Protein AF-A0A2N6AAK3-F1 (afdb_monomer_lite)

Radius of gyration: 64.7 Å; chains: 1; bounding box: 127×32×200 Å

Sequence (215 aa):
MKLIPKISTIIILCLSLVFVNLGEFAYSQTSNQLNSEVKILNDDISSKKQEMKRLEERQEEYSEAIEQAQKEKASLNNQLAILDNRVAKSELDIELTETEIERIELEIQKTDKEIDDSNNEIEIEKTKISNILKILNKQDNVSYLEIILLNDSLSEFMSQSKYLEDINASIKSSLDNLYDLKEKLDKNKTELNKKNQALLSLKEELEQNLDKLEA

Secondary structure (DSSP, 8-state):
--------SSSHHHHSSSSSSSSSSSSHHHHHHHHHHHHHHHHHHHHHHHHHHHHHHHHHHHHHHHHHHHHHHHHHHHHHHHHHHHHHHHHHHHHHHHHHHHHHHHHHHHHHHHHHHHHHHHHHHHHHHHHHHHHHHHHTTS-HHHHHHH-SSHHHHHHHHHHHHHHHHHHHHHHHHHHHHHHHHHHHHHHHHHHHHHHHHHHHHHHHHHHHHH-

Foldseek 3Di:
DDDDDDPPPDVVVVVVVVPPPPPPPPPPVVVVVVVVVVVVVVVVVVVVVVVVVVVVVVVVVVVVVVVVVVVVVVVVVVVVVVVVVVLVVLVVVLVVLVVVLVVLVVVLVVLVVLLVVLVVLLVVLVVVLVVLVVVVVVVVVADPVNVVVVDPDPVSVVVVVVVVVVSVVSNVVSVVVSVVSVVSNVVSVVVSVVSVVVSVVSVVVSVVSVVVSVD

Structure (mmCIF, N/CA/C/O backbone):
data_AF-A0A2N6AAK3-F1
#
_entry.id   AF-A0A2N6AAK3-F1
#
loop_
_atom_site.group_PDB
_atom_site.id
_atom_site.type_symbol
_atom_site.label_atom_id
_atom_site.label_alt_id
_atom_site.label_comp_id
_atom_site.label_asym_id
_atom_site.label_entity_id
_atom_site.label_seq_id
_atom_site.pdbx_PDB_ins_code
_atom_site.Cartn_x
_atom_site.Cartn_y
_atom_site.Cartn_z
_atom_site.occupancy
_atom_site.B_iso_or_equiv
_atom_site.auth_seq_id
_atom_site.auth_comp_id
_atom_site.auth_asym_id
_atom_site.auth_atom_id
_atom_site.pdbx_PDB_model_num
ATOM 1 N N . MET A 1 1 ? 81.278 1.642 -137.498 1.00 36.88 1 MET A N 1
ATOM 2 C CA . MET A 1 1 ? 82.621 2.195 -137.778 1.00 36.88 1 MET A CA 1
ATOM 3 C C . MET A 1 1 ? 83.227 2.662 -136.461 1.00 36.88 1 MET A C 1
ATOM 5 O O . MET A 1 1 ? 82.597 3.453 -135.787 1.00 36.88 1 MET A O 1
ATOM 9 N N . LYS A 1 2 ? 84.364 2.049 -136.101 1.00 40.91 2 LYS A N 1
ATOM 10 C CA . LYS A 1 2 ? 85.431 2.401 -135.140 1.00 40.91 2 LYS A CA 1
ATOM 11 C C . LYS A 1 2 ? 85.205 3.400 -133.965 1.00 40.91 2 LYS A C 1
ATOM 13 O O . LYS A 1 2 ? 84.788 4.525 -134.188 1.00 40.91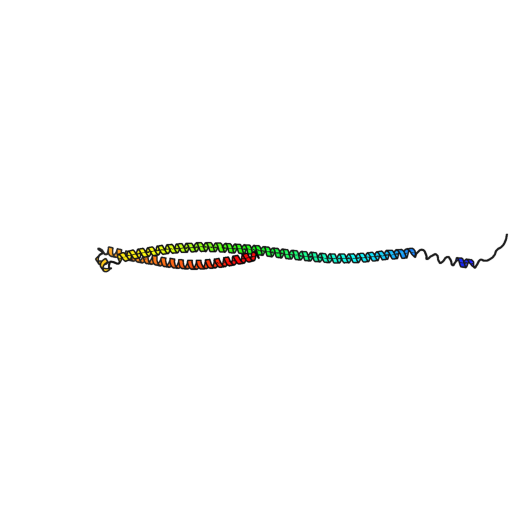 2 LYS A O 1
ATOM 18 N N . LEU A 1 3 ? 85.777 2.996 -132.811 1.00 34.84 3 LEU A N 1
ATOM 19 C CA . LEU A 1 3 ? 86.660 3.729 -131.858 1.00 34.84 3 LEU A CA 1
ATOM 20 C C . LEU A 1 3 ? 86.180 3.904 -130.390 1.00 34.84 3 LEU A C 1
ATOM 22 O O . LEU A 1 3 ? 85.326 4.715 -130.069 1.00 34.84 3 LEU A O 1
ATOM 26 N N . ILE A 1 4 ? 86.850 3.146 -129.511 1.00 46.19 4 ILE A N 1
ATOM 27 C CA . ILE A 1 4 ? 87.171 3.342 -128.067 1.00 46.19 4 ILE A CA 1
ATOM 28 C C . ILE A 1 4 ? 88.248 4.479 -127.952 1.00 46.19 4 ILE A C 1
ATOM 30 O O . ILE A 1 4 ? 88.868 4.687 -129.002 1.00 46.19 4 ILE A O 1
ATOM 34 N N . PRO A 1 5 ? 88.609 5.161 -126.807 1.00 59.97 5 PRO A N 1
ATOM 35 C CA . PRO A 1 5 ? 88.440 4.833 -125.361 1.00 59.97 5 PRO A CA 1
ATOM 36 C C . PRO A 1 5 ? 88.173 5.964 -124.309 1.00 59.97 5 PRO A C 1
ATOM 38 O O . PRO A 1 5 ? 88.428 7.140 -124.525 1.00 59.97 5 PRO A O 1
ATOM 41 N N . LYS A 1 6 ? 87.893 5.499 -123.071 1.00 47.84 6 LYS A N 1
ATOM 42 C CA . LYS A 1 6 ? 88.356 5.998 -121.743 1.00 47.84 6 LYS A CA 1
ATOM 43 C C . LYS A 1 6 ? 87.888 7.378 -121.234 1.00 47.84 6 LYS A C 1
ATOM 45 O O . LYS A 1 6 ? 88.680 8.299 -121.088 1.00 47.84 6 LYS A O 1
ATOM 50 N N . ILE A 1 7 ? 86.664 7.411 -120.704 1.00 47.44 7 ILE A N 1
ATOM 51 C CA . ILE A 1 7 ? 86.308 8.204 -119.503 1.00 47.44 7 ILE A CA 1
ATOM 52 C C . ILE A 1 7 ? 85.701 7.221 -118.483 1.00 47.44 7 ILE A C 1
ATOM 54 O O . ILE A 1 7 ? 84.546 7.289 -118.083 1.00 47.44 7 ILE A O 1
ATOM 58 N N . SER A 1 8 ? 86.498 6.196 -118.162 1.00 48.91 8 SER A N 1
ATOM 59 C CA . SER A 1 8 ? 86.089 4.952 -117.491 1.00 48.91 8 SER A CA 1
ATOM 60 C C . SER A 1 8 ? 86.353 4.941 -115.978 1.00 48.91 8 SER A C 1
ATOM 62 O O . SER A 1 8 ? 86.200 3.895 -115.358 1.00 48.91 8 SER A O 1
ATOM 64 N N . THR A 1 9 ? 86.780 6.046 -115.363 1.00 51.78 9 THR A N 1
ATOM 65 C CA . THR A 1 9 ? 87.294 5.994 -113.977 1.00 51.78 9 THR A CA 1
ATOM 66 C C . THR A 1 9 ? 86.779 7.067 -113.021 1.00 51.78 9 THR A C 1
ATOM 68 O O . THR A 1 9 ? 86.972 6.908 -111.824 1.00 51.78 9 THR A O 1
ATOM 71 N N . ILE A 1 10 ? 86.076 8.111 -113.479 1.00 51.09 10 ILE A N 1
ATOM 72 C CA . ILE A 1 10 ? 85.644 9.214 -112.589 1.00 51.09 10 ILE A CA 1
ATOM 73 C C . ILE A 1 10 ? 84.139 9.196 -112.277 1.00 51.09 10 ILE A C 1
ATOM 75 O O . ILE A 1 10 ? 83.741 9.596 -111.190 1.00 51.09 10 ILE A O 1
ATOM 79 N N . ILE A 1 11 ? 83.285 8.640 -113.139 1.00 48.31 11 ILE A N 1
ATOM 80 C CA . ILE A 1 11 ? 81.828 8.618 -112.879 1.00 48.31 11 ILE A CA 1
ATOM 81 C C . ILE A 1 11 ? 81.406 7.405 -112.024 1.00 48.31 11 ILE A C 1
ATOM 83 O O . ILE A 1 11 ? 80.404 7.461 -111.315 1.00 48.31 11 ILE A O 1
ATOM 87 N N . ILE A 1 12 ? 82.227 6.350 -111.982 1.00 51.28 12 ILE A N 1
ATOM 88 C CA . ILE A 1 12 ? 82.040 5.201 -111.075 1.00 51.28 12 ILE A CA 1
ATOM 89 C C . ILE A 1 12 ? 82.234 5.609 -109.598 1.00 51.28 12 ILE A C 1
ATOM 91 O O . ILE A 1 12 ? 81.646 4.989 -108.718 1.00 51.28 12 ILE A O 1
ATOM 95 N N . LEU A 1 13 ? 82.957 6.704 -109.323 1.00 45.47 13 LEU A N 1
ATOM 96 C CA . LEU A 1 13 ? 83.104 7.275 -107.977 1.00 45.47 13 LEU A CA 1
ATOM 97 C C . LEU A 1 13 ? 81.867 8.085 -107.532 1.00 45.47 13 LEU A C 1
ATOM 99 O O . LEU A 1 13 ? 81.605 8.212 -106.341 1.00 45.47 13 LEU A O 1
ATOM 103 N N . CYS A 1 14 ? 81.067 8.598 -108.474 1.00 46.31 14 CYS A N 1
ATOM 104 C CA . CYS A 1 14 ? 79.807 9.283 -108.162 1.00 46.31 14 CYS A CA 1
ATOM 105 C C . CYS A 1 14 ? 78.623 8.317 -108.004 1.00 46.31 14 CYS A C 1
ATOM 107 O O . CYS A 1 14 ? 77.652 8.664 -107.337 1.00 46.31 14 CYS A O 1
ATOM 109 N N . LEU A 1 15 ? 78.700 7.099 -108.554 1.00 46.28 15 LEU A N 1
ATOM 110 C CA . LEU A 1 15 ? 77.659 6.082 -108.365 1.00 46.28 15 LEU A CA 1
ATOM 111 C C . LEU A 1 15 ? 77.772 5.339 -107.021 1.00 46.28 15 LEU A C 1
ATOM 113 O O . LEU A 1 15 ? 76.774 4.807 -106.541 1.00 46.28 15 LEU A O 1
ATOM 117 N N . SER A 1 16 ? 78.950 5.330 -106.383 1.00 45.00 16 SER A N 1
ATOM 118 C CA . SER A 1 16 ? 79.145 4.723 -105.057 1.00 45.00 16 SER A CA 1
ATOM 119 C C . SER A 1 16 ? 78.763 5.639 -103.889 1.00 45.00 16 SER A C 1
ATOM 121 O O . SER A 1 16 ? 78.589 5.146 -102.777 1.00 45.00 16 SER A O 1
ATOM 123 N N . LEU A 1 17 ? 78.564 6.945 -104.118 1.00 44.62 17 LEU A N 1
ATOM 124 C CA . LEU A 1 17 ? 78.074 7.870 -103.085 1.00 44.62 17 LEU A CA 1
ATOM 125 C C . LEU A 1 17 ? 76.541 7.885 -102.940 1.00 44.62 17 LEU A C 1
ATOM 127 O O . LEU A 1 17 ? 76.027 8.419 -101.962 1.00 44.62 17 LEU A O 1
ATOM 131 N N . VAL A 1 18 ? 75.804 7.285 -103.881 1.00 51.06 18 VAL A N 1
ATOM 132 C CA . VAL A 1 18 ? 74.327 7.282 -103.882 1.00 51.06 18 VAL A CA 1
ATOM 133 C C . VAL A 1 18 ? 73.741 6.011 -103.241 1.00 51.06 18 VAL A C 1
ATOM 135 O O . VAL A 1 18 ? 72.570 5.993 -102.878 1.00 51.06 18 VAL A O 1
ATOM 138 N N . PHE A 1 19 ? 74.544 4.966 -103.006 1.00 47.56 19 PHE A N 1
ATOM 139 C CA . PHE A 1 19 ? 74.043 3.667 -102.524 1.00 47.56 19 PHE A CA 1
ATOM 140 C C . PHE A 1 19 ? 74.174 3.411 -101.010 1.00 47.56 19 PHE A C 1
ATOM 142 O O . PHE A 1 19 ? 73.725 2.374 -100.536 1.00 47.56 19 PHE A O 1
ATOM 149 N N . VAL A 1 20 ? 74.741 4.342 -100.231 1.00 50.44 20 VAL A N 1
ATOM 150 C CA . VAL A 1 20 ? 74.895 4.188 -98.763 1.00 50.44 20 VAL A CA 1
ATOM 151 C C . VAL A 1 20 ? 73.876 5.024 -97.965 1.00 50.44 20 VAL A C 1
ATOM 153 O O . VAL A 1 20 ? 73.770 4.875 -96.757 1.00 50.44 20 VAL A O 1
ATOM 156 N N . ASN A 1 21 ? 73.044 5.841 -98.622 1.00 49.28 21 ASN A N 1
ATOM 157 C CA . ASN A 1 21 ? 72.063 6.718 -97.955 1.00 49.28 21 ASN A CA 1
ATOM 158 C C . ASN A 1 21 ? 70.585 6.346 -98.204 1.00 49.28 21 ASN A C 1
ATOM 160 O O . ASN A 1 21 ? 69.701 7.179 -98.035 1.00 49.28 21 ASN A O 1
ATOM 164 N N . LEU A 1 22 ? 70.286 5.099 -98.593 1.00 50.34 22 LEU A N 1
ATOM 165 C CA . LEU A 1 22 ? 68.902 4.605 -98.732 1.00 50.34 22 LEU A CA 1
ATOM 166 C C . LEU A 1 22 ? 68.559 3.426 -97.798 1.00 50.34 22 LEU A C 1
ATOM 168 O O . LEU A 1 22 ? 67.559 2.745 -98.003 1.00 50.34 22 LEU A O 1
ATOM 172 N N . GLY A 1 23 ? 69.363 3.195 -96.754 1.00 49.94 23 GLY A N 1
ATOM 173 C CA . GLY A 1 23 ? 69.100 2.174 -95.730 1.00 49.94 23 GLY A CA 1
ATOM 174 C C . GLY A 1 23 ? 68.418 2.682 -94.452 1.00 49.94 23 GLY A C 1
ATOM 175 O O . GLY A 1 23 ? 67.931 1.870 -93.674 1.00 49.94 23 GLY A O 1
ATOM 176 N N . GLU A 1 24 ? 68.353 3.999 -94.222 1.00 48.59 24 GLU A N 1
ATOM 177 C CA . GLU A 1 24 ? 67.978 4.552 -92.903 1.00 48.59 24 GLU A CA 1
ATOM 178 C C . GLU A 1 24 ? 66.635 5.303 -92.857 1.00 48.59 24 GLU A C 1
ATOM 180 O O . GLU A 1 24 ? 66.200 5.720 -91.787 1.00 48.59 24 GLU A O 1
ATOM 185 N N . PHE A 1 25 ? 65.909 5.427 -93.973 1.00 46.31 25 PHE A N 1
ATOM 186 C CA . PHE A 1 25 ? 64.678 6.238 -94.030 1.00 46.31 25 PHE A CA 1
ATOM 187 C C . PHE A 1 25 ? 63.353 5.454 -94.039 1.00 46.31 25 PHE A C 1
ATOM 189 O O . PHE A 1 25 ? 62.301 6.036 -94.288 1.00 46.31 25 PHE A O 1
ATOM 196 N N . ALA A 1 26 ? 63.375 4.154 -93.725 1.00 45.12 26 ALA A N 1
ATOM 197 C CA . ALA A 1 26 ? 62.166 3.319 -93.648 1.00 45.12 26 ALA A CA 1
ATOM 198 C C . ALA A 1 26 ? 61.787 2.860 -92.222 1.00 45.12 26 ALA A C 1
ATOM 200 O O . ALA A 1 26 ? 60.750 2.226 -92.054 1.00 45.12 26 ALA A O 1
ATOM 201 N N . TYR A 1 27 ? 62.573 3.202 -91.188 1.00 47.78 27 TYR A N 1
ATOM 202 C CA . TYR A 1 27 ? 62.340 2.751 -89.800 1.00 47.78 27 TYR A CA 1
ATOM 203 C C . TYR A 1 27 ? 62.051 3.868 -88.773 1.00 47.78 27 TYR A C 1
ATOM 205 O O . TYR A 1 27 ? 61.757 3.554 -87.620 1.00 47.78 27 TYR A O 1
ATOM 213 N N . SER A 1 28 ? 62.075 5.160 -89.141 1.00 47.81 28 SER A N 1
ATOM 214 C CA . SER A 1 28 ? 61.853 6.257 -88.169 1.00 47.81 28 SER A CA 1
ATOM 215 C C . SER A 1 28 ? 60.416 6.800 -88.097 1.00 47.81 28 SER A C 1
ATOM 217 O O . SER A 1 28 ? 60.059 7.441 -87.108 1.00 47.81 28 SER A O 1
ATOM 219 N N . GLN A 1 29 ? 59.554 6.521 -89.086 1.00 45.94 29 GLN A N 1
ATOM 220 C CA . GLN A 1 29 ? 58.138 6.922 -89.024 1.00 45.94 29 GLN A CA 1
ATOM 221 C C . GLN A 1 29 ? 57.286 5.981 -88.155 1.00 45.94 29 GLN A C 1
ATOM 223 O O . GLN A 1 29 ? 56.352 6.436 -87.503 1.00 45.94 29 GLN A O 1
ATOM 228 N N . THR A 1 30 ? 57.642 4.697 -88.055 1.00 46.22 30 THR A N 1
ATOM 229 C CA . THR A 1 30 ? 56.922 3.727 -87.209 1.00 46.22 30 THR A CA 1
ATOM 230 C C . THR A 1 30 ? 57.278 3.861 -85.722 1.00 46.22 30 THR A C 1
ATOM 232 O O . THR A 1 30 ? 56.420 3.656 -84.869 1.00 46.22 30 THR A O 1
ATOM 235 N N . SER A 1 31 ? 58.507 4.261 -85.377 1.00 51.28 31 SER A N 1
ATOM 236 C CA . SER A 1 31 ? 58.962 4.356 -83.979 1.00 51.28 31 SER A CA 1
ATOM 237 C C . SER A 1 31 ? 58.432 5.587 -83.230 1.00 51.28 31 SER A C 1
ATOM 239 O O . SER A 1 31 ? 58.135 5.489 -82.042 1.00 51.28 31 SER A O 1
ATOM 241 N N . ASN A 1 32 ? 58.244 6.733 -83.895 1.00 53.34 32 ASN A N 1
ATOM 242 C CA . ASN A 1 32 ? 57.695 7.941 -83.259 1.00 53.34 32 ASN A CA 1
ATOM 243 C C . ASN A 1 32 ? 56.181 7.853 -82.988 1.00 53.34 32 ASN A C 1
ATOM 245 O O . ASN A 1 32 ? 55.715 8.349 -81.963 1.00 53.34 32 ASN A O 1
ATOM 249 N N . GLN A 1 33 ? 55.417 7.186 -83.859 1.00 54.81 33 GLN A N 1
ATOM 250 C CA . GLN A 1 33 ? 53.976 6.981 -83.672 1.00 54.81 33 GLN A CA 1
ATOM 251 C C . GLN A 1 33 ? 53.689 5.932 -82.581 1.00 54.81 33 GLN A C 1
ATOM 253 O O . GLN A 1 33 ? 52.857 6.177 -81.708 1.00 54.81 33 GLN A O 1
ATOM 258 N N . LEU A 1 34 ? 54.463 4.837 -82.548 1.00 55.62 34 LEU A N 1
ATOM 259 C CA . LEU A 1 34 ? 54.387 3.813 -81.498 1.00 55.62 34 LEU A CA 1
ATOM 260 C C . LEU A 1 34 ? 54.758 4.378 -80.110 1.00 55.62 34 LEU A C 1
ATOM 262 O O . LEU A 1 34 ? 54.099 4.076 -79.120 1.00 55.62 34 LEU A O 1
ATOM 266 N N . ASN A 1 35 ? 55.769 5.254 -80.028 1.00 64.94 35 ASN A N 1
ATOM 267 C CA . ASN A 1 35 ? 56.157 5.913 -78.773 1.00 64.94 35 ASN A CA 1
ATOM 268 C C . ASN A 1 35 ? 55.096 6.900 -78.250 1.00 64.94 35 ASN A C 1
ATOM 270 O O . ASN A 1 35 ? 54.939 7.042 -77.038 1.00 64.94 35 ASN A O 1
ATOM 274 N N . SER A 1 36 ? 54.353 7.573 -79.136 1.00 71.88 36 SER A N 1
ATOM 275 C CA . SER A 1 36 ? 53.270 8.485 -78.737 1.00 71.88 36 SER A CA 1
ATOM 276 C C . SER A 1 36 ? 52.045 7.734 -78.206 1.00 71.88 36 SER A C 1
ATOM 278 O O . SER A 1 36 ? 51.448 8.163 -77.222 1.00 71.88 36 SER A O 1
ATOM 280 N N . GLU A 1 37 ? 51.680 6.612 -78.825 1.00 73.75 37 GLU A N 1
ATOM 281 C CA . GLU A 1 37 ? 50.540 5.782 -78.413 1.00 73.75 37 GLU A CA 1
ATOM 282 C C . GLU A 1 37 ? 50.810 5.064 -77.080 1.00 73.75 37 GLU A C 1
ATOM 284 O O . GLU A 1 37 ? 49.975 5.087 -76.176 1.00 73.75 37 GLU A O 1
ATOM 289 N N . VAL A 1 38 ? 52.027 4.537 -76.896 1.00 77.06 38 VAL A N 1
ATOM 290 C CA . VAL A 1 38 ? 52.476 3.956 -75.617 1.00 77.06 38 VAL A CA 1
ATOM 291 C C . VAL A 1 38 ? 52.490 4.999 -74.495 1.00 77.06 38 VAL A C 1
ATOM 293 O O . VAL A 1 38 ? 52.160 4.682 -73.353 1.00 77.06 38 VAL A O 1
ATOM 296 N N . LYS A 1 39 ? 52.846 6.254 -74.791 1.00 80.94 39 LYS A N 1
ATOM 297 C CA . LYS A 1 39 ? 52.812 7.339 -73.802 1.00 80.94 39 LYS A CA 1
ATOM 298 C C . LYS A 1 39 ? 51.381 7.658 -73.351 1.00 80.94 39 LYS A C 1
ATOM 300 O O . LYS A 1 39 ? 51.144 7.705 -72.150 1.00 80.94 39 LYS A O 1
ATOM 305 N N . ILE A 1 40 ? 50.441 7.805 -74.290 1.00 82.75 40 ILE A N 1
ATOM 306 C CA . ILE A 1 40 ? 49.020 8.059 -73.985 1.00 82.75 40 ILE A CA 1
ATOM 307 C C . ILE A 1 40 ? 48.440 6.921 -73.137 1.00 82.75 40 ILE A C 1
ATOM 309 O O . ILE A 1 40 ? 47.815 7.174 -72.112 1.00 82.75 40 ILE A O 1
ATOM 313 N N . LEU A 1 41 ? 48.724 5.667 -73.501 1.00 82.06 41 LEU A N 1
ATOM 314 C CA . LEU A 1 41 ? 48.252 4.509 -72.745 1.00 82.06 41 LEU A CA 1
ATOM 315 C C . LEU A 1 41 ? 48.812 4.476 -71.312 1.00 82.06 41 LEU A C 1
ATOM 317 O O . LEU A 1 41 ? 48.099 4.119 -70.378 1.00 82.06 41 LEU A O 1
ATOM 321 N N . ASN A 1 42 ? 50.075 4.863 -71.113 1.00 83.25 42 ASN A N 1
ATOM 322 C CA . ASN A 1 42 ? 50.666 4.959 -69.776 1.00 83.25 42 ASN A CA 1
ATOM 323 C C . ASN A 1 42 ? 50.036 6.079 -68.933 1.00 83.25 42 ASN A C 1
ATOM 325 O O . ASN A 1 42 ? 49.821 5.883 -67.734 1.00 83.25 42 ASN A O 1
ATOM 329 N N . ASP A 1 43 ? 49.716 7.220 -69.547 1.00 86.88 43 ASP A N 1
ATOM 330 C CA . ASP A 1 43 ? 49.019 8.323 -68.882 1.00 86.88 43 ASP A CA 1
ATOM 331 C C . ASP A 1 43 ? 47.589 7.905 -68.480 1.00 86.88 43 ASP A C 1
ATOM 333 O O . ASP A 1 43 ? 47.181 8.131 -67.337 1.00 86.88 43 ASP A O 1
ATOM 337 N N . ASP A 1 44 ? 46.871 7.185 -69.350 1.00 87.50 44 ASP A N 1
ATOM 338 C CA . ASP A 1 44 ? 45.550 6.611 -69.057 1.00 87.50 44 ASP A CA 1
ATOM 339 C C . ASP A 1 44 ? 45.610 5.562 -67.939 1.00 87.50 44 ASP A C 1
ATOM 341 O O . ASP A 1 44 ? 44.802 5.592 -67.009 1.00 87.50 44 ASP A O 1
ATOM 345 N N . ILE A 1 45 ? 46.596 4.656 -67.969 1.00 88.75 45 ILE A N 1
ATOM 346 C CA . ILE A 1 45 ? 46.821 3.670 -66.899 1.00 88.75 45 ILE A CA 1
ATOM 347 C C . ILE A 1 45 ? 47.100 4.379 -65.571 1.00 88.75 45 ILE A C 1
ATOM 349 O O . ILE A 1 45 ? 46.587 3.967 -64.530 1.00 88.75 45 ILE A O 1
ATOM 353 N N . SER A 1 46 ? 47.908 5.439 -65.587 1.00 90.38 46 SER A N 1
ATOM 354 C CA . SER A 1 46 ? 48.206 6.238 -64.397 1.00 90.38 46 SER A CA 1
ATOM 355 C C . SER A 1 46 ? 46.948 6.919 -63.852 1.00 90.38 46 SER A C 1
ATOM 357 O O . SER A 1 46 ? 46.655 6.810 -62.659 1.00 90.38 46 SER A O 1
ATOM 359 N N . SER A 1 47 ? 46.147 7.537 -64.726 1.00 89.94 47 SER A N 1
ATOM 360 C CA . SER A 1 47 ? 44.864 8.149 -64.369 1.00 89.94 47 SER A CA 1
ATOM 361 C C . SER A 1 47 ? 43.895 7.125 -63.772 1.00 89.94 47 SER A C 1
ATOM 363 O O . SER A 1 47 ? 43.346 7.347 -62.692 1.00 89.94 47 SER A O 1
ATOM 365 N N . LYS A 1 48 ? 43.764 5.949 -64.397 1.00 91.88 48 LYS A N 1
ATOM 366 C CA . LYS A 1 48 ? 42.915 4.860 -63.901 1.00 91.88 48 LYS A CA 1
ATOM 367 C C . LYS A 1 48 ? 43.398 4.301 -62.569 1.00 91.88 48 LYS A C 1
ATOM 369 O O . LYS A 1 48 ? 42.574 3.999 -61.716 1.00 91.88 48 LYS A O 1
ATOM 374 N N . LYS A 1 49 ? 44.711 4.221 -62.332 1.00 90.19 49 LYS A N 1
ATOM 375 C CA . LYS A 1 49 ? 45.267 3.859 -61.015 1.00 90.19 49 LYS A CA 1
ATOM 376 C C . LYS A 1 49 ? 44.935 4.890 -59.939 1.00 90.19 49 LYS A C 1
ATOM 378 O O . LYS A 1 49 ? 44.596 4.504 -58.826 1.00 90.19 49 LYS A O 1
ATOM 383 N N . GLN A 1 50 ? 45.006 6.182 -60.257 1.00 92.69 50 GLN A N 1
ATOM 384 C CA . GLN A 1 50 ? 44.599 7.237 -59.324 1.00 92.69 50 GLN A CA 1
ATOM 385 C C . GLN A 1 50 ? 43.093 7.198 -59.041 1.00 92.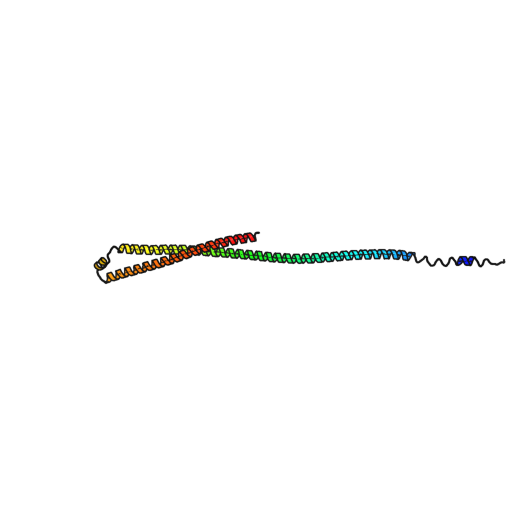69 50 GLN A C 1
ATOM 387 O O . GLN A 1 50 ? 42.681 7.396 -57.902 1.00 92.69 50 GLN A O 1
ATOM 392 N N . GLU A 1 51 ? 42.276 6.919 -60.058 1.00 91.44 51 GLU A N 1
ATOM 393 C CA . GLU A 1 51 ? 40.832 6.732 -59.910 1.00 91.44 51 GLU A CA 1
ATOM 394 C C . GLU A 1 51 ? 40.511 5.511 -59.037 1.00 91.44 51 GLU A C 1
ATOM 396 O O . GLU A 1 51 ? 39.736 5.646 -58.095 1.00 91.44 51 GLU A O 1
ATOM 401 N N . MET A 1 52 ? 41.162 4.363 -59.271 1.00 91.00 52 MET A N 1
ATOM 402 C CA . MET A 1 52 ? 41.025 3.167 -58.426 1.00 91.00 52 MET A CA 1
ATOM 403 C C . MET A 1 52 ? 41.381 3.469 -56.974 1.00 91.00 52 MET A C 1
ATOM 405 O O . MET A 1 52 ? 40.579 3.185 -56.095 1.00 91.00 52 MET A O 1
ATOM 409 N N . LYS A 1 53 ? 42.515 4.135 -56.727 1.00 94.06 53 LYS A N 1
ATOM 410 C CA . LYS A 1 53 ? 42.915 4.512 -55.367 1.00 94.06 53 LYS A CA 1
ATOM 411 C C . LYS A 1 53 ? 41.867 5.396 -54.678 1.00 94.06 53 LYS A C 1
ATOM 413 O O . LYS A 1 53 ? 41.517 5.151 -53.533 1.00 94.06 53 LYS A O 1
ATOM 418 N N . ARG A 1 54 ? 41.318 6.394 -55.381 1.00 93.94 54 ARG A N 1
ATOM 419 C CA . ARG A 1 54 ? 40.243 7.250 -54.839 1.00 93.94 54 ARG A CA 1
ATOM 420 C C . ARG A 1 54 ? 38.955 6.475 -54.559 1.00 93.94 54 ARG A C 1
ATOM 422 O O . ARG A 1 54 ? 38.219 6.830 -53.643 1.00 93.94 54 ARG A O 1
ATOM 429 N N . LEU A 1 55 ? 38.635 5.475 -55.379 1.00 94.00 55 LEU A N 1
ATOM 430 C CA . LEU A 1 55 ? 37.469 4.617 -55.172 1.00 94.00 55 LEU A CA 1
ATOM 431 C C . LEU A 1 55 ? 37.672 3.677 -53.978 1.00 94.00 55 LEU A C 1
ATOM 433 O O . LEU A 1 55 ? 36.739 3.521 -53.200 1.00 94.00 55 LEU A O 1
ATOM 437 N N . GLU A 1 56 ? 38.869 3.112 -53.809 1.00 93.19 56 GLU A N 1
ATOM 438 C CA . GLU A 1 56 ? 39.250 2.295 -52.648 1.00 93.19 56 GLU A CA 1
ATOM 439 C C . GLU A 1 56 ? 39.167 3.106 -51.347 1.00 93.19 56 GLU A C 1
ATOM 441 O O . GLU A 1 56 ? 38.493 2.680 -50.415 1.00 93.19 56 GLU A O 1
ATOM 446 N N . GLU A 1 57 ? 39.741 4.315 -51.316 1.00 96.19 57 GLU A N 1
ATOM 447 C CA . GLU A 1 57 ? 39.651 5.226 -50.161 1.00 96.19 57 GLU A CA 1
ATOM 448 C C . GLU A 1 57 ? 38.186 5.535 -49.796 1.00 96.19 57 GLU A C 1
ATOM 450 O O . GLU A 1 57 ? 37.805 5.489 -48.629 1.00 96.19 57 GLU A O 1
ATOM 455 N N . ARG A 1 58 ? 37.324 5.781 -50.794 1.00 93.12 58 ARG A N 1
ATOM 456 C CA . ARG A 1 58 ? 35.884 5.986 -50.560 1.00 93.12 58 ARG A CA 1
ATOM 457 C C . ARG A 1 58 ? 35.174 4.723 -50.075 1.00 93.12 58 ARG A C 1
ATOM 459 O O . ARG A 1 58 ? 34.243 4.824 -49.285 1.00 93.12 58 ARG A O 1
ATOM 466 N N . GLN A 1 59 ? 35.547 3.543 -50.570 1.00 94.88 59 GLN A N 1
ATOM 467 C CA . GLN A 1 59 ? 34.974 2.277 -50.104 1.00 94.88 59 GLN A CA 1
ATOM 468 C C . GLN A 1 59 ? 35.316 2.016 -48.640 1.00 94.88 59 GLN A C 1
ATOM 470 O O . GLN A 1 59 ? 34.448 1.557 -47.897 1.00 94.88 59 GLN A O 1
ATOM 475 N N . GLU A 1 60 ? 36.547 2.320 -48.232 1.00 96.19 60 GLU A N 1
ATOM 476 C CA . GLU A 1 60 ? 36.980 2.231 -46.839 1.00 96.19 60 GLU A CA 1
ATOM 477 C C . GLU A 1 60 ? 36.188 3.211 -45.964 1.00 96.19 60 GLU A C 1
ATOM 479 O O . GLU A 1 60 ? 35.530 2.772 -45.023 1.00 96.19 60 GLU A O 1
ATOM 484 N N . GLU A 1 61 ? 36.104 4.488 -46.359 1.00 95.31 61 GLU A N 1
ATOM 485 C CA . GLU A 1 61 ? 35.304 5.510 -45.661 1.00 95.31 61 GLU A CA 1
ATOM 486 C C . GLU A 1 61 ? 33.835 5.080 -45.481 1.00 95.31 61 GLU A C 1
ATOM 488 O O . GLU A 1 61 ? 33.280 5.154 -44.382 1.00 95.31 61 GLU A O 1
ATOM 493 N N . TYR A 1 62 ? 33.189 4.575 -46.539 1.00 95.25 62 TYR A N 1
ATOM 494 C CA . TYR A 1 62 ? 31.813 4.084 -46.437 1.00 95.25 62 TYR A CA 1
ATOM 495 C C . TYR A 1 62 ? 31.693 2.820 -45.577 1.00 95.25 62 TYR A C 1
ATOM 497 O O . TYR A 1 62 ? 30.677 2.650 -44.903 1.00 95.25 62 TYR A O 1
ATOM 505 N N . SER A 1 63 ? 32.694 1.938 -45.580 1.00 93.25 63 SER A N 1
ATOM 506 C CA . SER A 1 63 ? 32.694 0.731 -44.742 1.00 93.25 63 SER A CA 1
ATOM 507 C C . SER A 1 63 ? 32.786 1.090 -43.259 1.00 93.25 63 SER A C 1
ATOM 509 O O . SER A 1 63 ? 32.005 0.570 -42.461 1.00 93.25 63 SER A O 1
ATOM 511 N N . GLU A 1 64 ? 33.659 2.037 -42.904 1.00 97.00 64 GLU A N 1
ATOM 512 C CA . GLU A 1 64 ? 33.760 2.583 -41.547 1.00 97.00 64 GLU A CA 1
ATOM 513 C C . GLU A 1 64 ? 32.457 3.272 -41.120 1.00 97.00 64 GLU A C 1
ATOM 515 O O . GLU A 1 64 ? 31.946 3.018 -40.027 1.00 97.00 64 GLU A O 1
ATOM 520 N N . ALA A 1 65 ? 31.860 4.087 -41.999 1.00 94.56 65 ALA A N 1
ATOM 521 C CA . ALA A 1 65 ? 30.584 4.749 -41.730 1.00 94.56 65 ALA A CA 1
ATOM 522 C C . ALA A 1 65 ? 29.437 3.745 -41.501 1.00 94.56 65 ALA A C 1
ATOM 524 O O . ALA A 1 65 ? 28.604 3.948 -40.615 1.00 94.56 65 ALA A O 1
ATOM 525 N N . ILE A 1 66 ? 29.394 2.643 -42.262 1.00 94.31 66 ILE A N 1
ATOM 526 C CA . ILE A 1 66 ? 28.413 1.564 -42.070 1.00 94.31 66 ILE A CA 1
ATOM 527 C C . ILE A 1 66 ? 28.626 0.876 -40.720 1.00 94.31 66 ILE A C 1
ATOM 529 O O . ILE A 1 66 ? 27.652 0.649 -40.000 1.00 94.31 66 ILE A O 1
ATOM 533 N N . GLU A 1 67 ? 29.868 0.551 -40.358 1.00 96.06 67 GLU A N 1
ATOM 534 C CA . GLU A 1 67 ? 30.174 -0.084 -39.073 1.00 96.06 67 GLU A CA 1
ATOM 535 C C . GLU A 1 67 ? 29.785 0.825 -37.897 1.00 96.06 67 GLU A C 1
ATOM 537 O O . GLU A 1 67 ? 29.153 0.373 -36.936 1.00 96.06 67 GLU A O 1
ATOM 542 N N . GLN A 1 68 ? 30.094 2.120 -37.994 1.00 95.75 68 GLN A N 1
ATOM 543 C CA . GLN A 1 68 ? 29.713 3.115 -36.997 1.00 95.75 68 GLN A CA 1
ATOM 544 C C . GLN A 1 68 ? 28.186 3.211 -36.860 1.00 95.75 68 GLN A C 1
ATOM 546 O O . GLN A 1 68 ? 27.661 3.088 -35.752 1.00 95.75 68 GLN A O 1
ATOM 551 N N . ALA A 1 69 ? 27.457 3.317 -37.975 1.00 93.69 69 ALA A N 1
ATOM 552 C CA . ALA A 1 69 ? 25.995 3.357 -37.970 1.00 93.69 69 ALA A CA 1
ATOM 553 C C . ALA A 1 69 ? 25.370 2.074 -37.383 1.00 93.69 69 ALA A C 1
ATOM 555 O O . ALA A 1 69 ? 24.362 2.130 -36.674 1.00 93.69 69 ALA A O 1
ATOM 556 N N . GLN A 1 70 ? 25.963 0.902 -37.636 1.00 94.12 70 GLN A N 1
ATOM 557 C CA . GLN A 1 70 ? 25.514 -0.364 -37.046 1.00 94.12 70 GLN A CA 1
ATOM 558 C C . GLN A 1 70 ? 25.720 -0.400 -35.526 1.00 94.12 70 GLN A C 1
ATOM 560 O O . GLN A 1 70 ? 24.814 -0.827 -34.802 1.00 94.12 70 GLN A O 1
ATOM 565 N N . LYS A 1 71 ? 26.872 0.074 -35.030 1.00 95.75 71 LYS A N 1
ATOM 566 C CA . LYS A 1 71 ? 27.156 0.184 -33.588 1.00 95.75 71 LYS A CA 1
ATOM 567 C C . LYS A 1 71 ? 26.208 1.161 -32.901 1.00 95.75 71 LYS A C 1
ATOM 569 O O . LYS A 1 71 ? 25.653 0.836 -31.851 1.00 95.75 71 LYS A O 1
ATOM 574 N N . GLU A 1 72 ? 25.976 2.322 -33.506 1.00 94.75 72 GLU A N 1
ATOM 575 C CA . GLU A 1 72 ? 25.029 3.320 -33.003 1.00 94.75 72 GLU A CA 1
ATOM 576 C C . GLU A 1 72 ? 23.612 2.754 -32.934 1.00 94.75 72 GLU A C 1
ATOM 578 O O . GLU A 1 72 ? 22.974 2.839 -31.886 1.00 94.75 72 GLU A O 1
ATOM 583 N N . LYS A 1 73 ? 23.148 2.073 -33.989 1.00 94.81 73 LYS A N 1
ATOM 584 C CA . LYS A 1 73 ? 21.847 1.392 -33.990 1.00 94.81 73 LYS A CA 1
ATOM 585 C C . LYS A 1 73 ? 21.735 0.362 -32.866 1.00 94.81 73 LYS A C 1
ATOM 587 O O . LYS A 1 73 ? 20.717 0.320 -32.180 1.00 94.81 73 LYS A O 1
ATOM 592 N N . ALA A 1 74 ? 22.751 -0.480 -32.676 1.00 94.06 74 ALA A N 1
ATOM 593 C CA . ALA A 1 74 ? 22.745 -1.479 -31.609 1.00 94.06 74 ALA A CA 1
ATOM 594 C C . ALA A 1 74 ? 22.686 -0.823 -30.219 1.00 94.06 74 ALA A C 1
ATOM 596 O O . ALA A 1 74 ? 21.914 -1.260 -29.366 1.00 94.06 74 ALA A O 1
ATOM 597 N N . SER A 1 75 ? 23.446 0.259 -30.017 1.00 95.62 75 SER A N 1
ATOM 598 C CA . SER A 1 75 ? 23.428 1.047 -28.783 1.00 95.62 75 SER A CA 1
ATOM 599 C C . SER A 1 75 ? 22.059 1.681 -28.528 1.00 95.62 75 SER A C 1
ATOM 601 O O . SER A 1 75 ? 21.518 1.533 -27.435 1.00 95.62 75 SER A O 1
ATOM 603 N N . LEU A 1 76 ? 21.463 2.324 -29.537 1.00 96.06 76 LEU A N 1
ATOM 604 C CA . LEU A 1 76 ? 20.141 2.946 -29.436 1.00 96.06 76 LEU A CA 1
ATOM 605 C C . LEU A 1 76 ? 19.044 1.917 -29.157 1.00 96.06 76 LEU A C 1
ATOM 607 O O . LEU A 1 76 ? 18.219 2.138 -28.279 1.00 96.06 76 LEU A O 1
ATOM 611 N N . ASN A 1 77 ? 19.065 0.764 -29.831 1.00 94.75 77 ASN A N 1
ATOM 612 C CA . ASN A 1 77 ? 18.114 -0.318 -29.565 1.00 94.75 77 ASN A CA 1
ATOM 613 C C . ASN A 1 77 ? 18.236 -0.848 -28.131 1.00 94.75 77 ASN A C 1
ATOM 615 O O . ASN A 1 77 ? 17.226 -1.129 -27.492 1.00 94.75 77 ASN A O 1
ATOM 619 N N . ASN A 1 78 ? 19.460 -0.978 -27.614 1.00 95.94 78 ASN A N 1
ATOM 620 C CA . ASN A 1 78 ? 19.672 -1.393 -26.231 1.00 95.94 78 ASN A CA 1
ATOM 621 C C . ASN A 1 78 ? 19.188 -0.323 -25.240 1.00 95.94 78 ASN A C 1
ATOM 623 O O . ASN A 1 78 ? 18.558 -0.654 -24.242 1.00 95.94 78 ASN A O 1
ATOM 627 N N . GLN A 1 79 ? 19.441 0.958 -25.523 1.00 94.94 79 GLN A N 1
ATOM 628 C CA . GLN A 1 79 ? 18.936 2.066 -24.709 1.00 94.94 79 GLN A CA 1
ATOM 629 C C . GLN A 1 79 ? 17.404 2.110 -24.699 1.00 94.94 79 GLN A C 1
ATOM 631 O O . GLN A 1 79 ? 16.826 2.281 -23.629 1.00 94.94 79 GLN A O 1
ATOM 636 N N . LEU A 1 80 ? 16.759 1.885 -25.849 1.00 95.00 80 LEU A N 1
ATOM 637 C CA . LEU A 1 80 ? 15.304 1.797 -25.954 1.00 95.00 80 LEU A CA 1
ATOM 638 C C . LEU A 1 80 ? 14.764 0.625 -25.131 1.00 95.00 80 LEU A C 1
ATOM 640 O O . LEU A 1 80 ? 13.906 0.830 -24.288 1.00 95.00 80 LEU A O 1
ATOM 644 N N . ALA A 1 81 ? 15.342 -0.571 -25.275 1.00 95.62 81 ALA A N 1
ATOM 645 C CA . ALA A 1 81 ? 14.929 -1.728 -24.484 1.00 95.62 81 ALA A CA 1
ATOM 646 C C . ALA A 1 81 ? 15.100 -1.494 -22.972 1.00 95.62 81 ALA A C 1
ATOM 648 O O . ALA A 1 81 ? 14.258 -1.910 -22.179 1.00 95.62 81 ALA A O 1
ATOM 649 N N . ILE A 1 82 ? 16.178 -0.827 -22.544 1.00 95.19 82 ILE A N 1
ATOM 650 C CA . ILE A 1 82 ? 16.370 -0.452 -21.136 1.00 95.19 82 ILE A CA 1
ATOM 651 C C . ILE A 1 82 ? 15.288 0.535 -20.686 1.00 95.19 82 ILE A C 1
ATOM 653 O O . ILE A 1 82 ? 14.782 0.397 -19.574 1.00 95.19 82 ILE A O 1
ATOM 657 N N . LEU A 1 83 ? 14.945 1.520 -21.519 1.00 94.19 83 LEU A N 1
ATOM 658 C CA . LEU A 1 83 ? 13.903 2.495 -21.217 1.00 94.19 83 LEU A CA 1
ATOM 659 C C . LEU A 1 83 ? 12.525 1.828 -21.124 1.00 94.19 83 LEU A C 1
ATOM 661 O O . LEU A 1 83 ? 11.858 2.014 -20.115 1.00 94.19 83 LEU A O 1
ATOM 665 N N . ASP A 1 84 ? 12.159 0.980 -22.085 1.00 94.12 84 ASP A N 1
ATOM 666 C CA . ASP A 1 84 ? 10.896 0.229 -22.087 1.00 94.12 84 ASP A CA 1
ATOM 667 C C . ASP A 1 84 ? 10.756 -0.631 -20.823 1.00 94.12 84 ASP A C 1
ATOM 669 O O . ASP A 1 84 ? 9.723 -0.622 -20.159 1.00 94.12 84 ASP A O 1
ATOM 673 N N . ASN A 1 85 ? 11.827 -1.331 -20.424 1.00 95.19 85 ASN A N 1
ATOM 674 C CA . ASN A 1 85 ? 11.826 -2.110 -19.183 1.00 95.19 85 ASN A CA 1
ATOM 675 C C . ASN A 1 85 ? 11.717 -1.226 -17.931 1.00 95.19 85 ASN A C 1
ATOM 677 O O . ASN A 1 85 ? 11.142 -1.653 -16.933 1.00 95.19 85 ASN A O 1
ATOM 681 N N . ARG A 1 86 ? 12.278 -0.010 -17.949 1.00 92.94 86 ARG A N 1
ATOM 682 C CA . ARG A 1 86 ? 12.134 0.946 -16.840 1.00 92.94 86 ARG A CA 1
ATOM 683 C C . ARG A 1 86 ? 10.712 1.489 -16.752 1.00 92.94 86 ARG A C 1
ATOM 685 O O . ARG A 1 86 ? 10.211 1.578 -15.640 1.00 92.94 86 ARG A O 1
ATOM 692 N N . VAL A 1 87 ? 10.080 1.794 -17.885 1.00 92.75 87 VAL A N 1
ATOM 693 C CA . VAL A 1 87 ? 8.672 2.212 -17.956 1.00 92.75 87 VAL A CA 1
ATOM 694 C C . VAL A 1 87 ? 7.779 1.109 -17.396 1.00 92.75 87 VAL A C 1
ATOM 696 O O . VAL A 1 87 ? 7.087 1.348 -16.416 1.00 92.75 87 VAL A O 1
ATOM 699 N N . ALA A 1 88 ? 7.904 -0.120 -17.906 1.00 94.25 88 ALA A N 1
ATOM 700 C CA . ALA A 1 88 ? 7.125 -1.257 -17.416 1.00 94.25 88 ALA A CA 1
ATOM 701 C C . ALA A 1 88 ? 7.346 -1.522 -15.917 1.00 94.25 88 ALA A C 1
ATOM 703 O O . ALA A 1 88 ? 6.415 -1.854 -15.188 1.00 94.25 88 ALA A O 1
ATOM 704 N N . LYS A 1 89 ? 8.583 -1.361 -15.426 1.00 93.00 89 LYS A N 1
ATOM 705 C CA . LYS A 1 89 ? 8.868 -1.463 -13.991 1.00 93.00 89 LYS A CA 1
ATOM 706 C C . LYS A 1 89 ? 8.157 -0.361 -13.195 1.00 93.00 89 LYS A C 1
ATOM 708 O O . LYS A 1 89 ? 7.573 -0.671 -12.165 1.00 93.00 89 LYS A O 1
ATOM 713 N N . SER A 1 90 ? 8.218 0.892 -13.644 1.00 92.38 90 SER A N 1
ATOM 714 C CA . SER A 1 90 ? 7.545 2.011 -12.974 1.00 92.38 90 SER A CA 1
ATOM 715 C C . SER A 1 90 ? 6.024 1.845 -12.963 1.00 92.38 90 SER A C 1
ATOM 717 O O . SER A 1 90 ? 5.408 2.119 -11.942 1.00 92.38 90 SER A O 1
ATOM 719 N N . GLU A 1 91 ? 5.426 1.361 -14.054 1.00 91.75 91 GLU A N 1
ATOM 720 C CA . GLU A 1 91 ? 3.990 1.050 -14.123 1.00 91.75 91 GLU A CA 1
ATOM 721 C C . GLU A 1 91 ? 3.594 -0.016 -13.088 1.00 91.75 91 GLU A C 1
ATOM 723 O O . GLU A 1 91 ? 2.617 0.162 -12.366 1.00 91.75 91 GLU A O 1
ATOM 728 N N . LEU A 1 92 ? 4.390 -1.083 -12.948 1.00 94.06 92 LEU A N 1
ATOM 729 C CA . LEU A 1 92 ? 4.162 -2.111 -11.924 1.00 94.06 92 LEU A CA 1
ATOM 730 C C . LEU A 1 92 ? 4.344 -1.579 -10.496 1.00 94.06 92 LEU A C 1
ATOM 732 O O . LEU A 1 92 ? 3.597 -1.964 -9.599 1.00 94.06 92 LEU A O 1
ATOM 736 N N . ASP A 1 93 ? 5.336 -0.713 -10.270 1.00 89.69 93 ASP A N 1
ATOM 737 C CA . ASP A 1 93 ? 5.550 -0.068 -8.969 1.00 89.69 93 ASP A CA 1
ATOM 738 C C . ASP A 1 93 ? 4.353 0.848 -8.613 1.00 89.69 93 ASP A C 1
ATOM 740 O O . ASP A 1 93 ? 3.929 0.882 -7.459 1.00 89.69 93 ASP A O 1
ATOM 744 N N . ILE A 1 94 ? 3.766 1.542 -9.598 1.00 93.69 94 ILE A N 1
ATOM 745 C CA . ILE A 1 94 ? 2.540 2.343 -9.439 1.00 93.69 94 ILE A CA 1
ATOM 746 C C . ILE A 1 94 ? 1.349 1.452 -9.070 1.00 93.69 94 ILE A C 1
ATOM 748 O O . ILE A 1 94 ? 0.699 1.711 -8.059 1.00 93.69 94 ILE A O 1
ATOM 752 N N . GLU A 1 95 ? 1.108 0.375 -9.824 1.00 93.81 95 GLU A N 1
ATOM 753 C CA . GLU A 1 95 ? 0.011 -0.571 -9.561 1.00 93.81 95 GLU A CA 1
ATOM 754 C C . GLU A 1 95 ? 0.128 -1.197 -8.159 1.00 93.81 95 GLU A C 1
ATOM 756 O O . GLU A 1 95 ? -0.864 -1.364 -7.442 1.00 93.81 95 GLU A O 1
ATOM 761 N N . LEU A 1 96 ? 1.357 -1.504 -7.727 1.00 93.19 96 LEU A N 1
ATOM 762 C CA . LEU A 1 96 ? 1.641 -1.983 -6.376 1.00 93.19 96 LEU A CA 1
ATOM 763 C C . LEU A 1 96 ? 1.239 -0.943 -5.318 1.00 93.19 96 LEU A C 1
ATOM 765 O O . LEU A 1 96 ? 0.570 -1.294 -4.343 1.00 93.19 96 LEU A O 1
ATOM 769 N N . THR A 1 97 ? 1.634 0.319 -5.497 1.00 93.19 97 THR A N 1
ATOM 770 C CA . THR A 1 97 ? 1.299 1.407 -4.567 1.00 93.19 97 THR A CA 1
ATOM 771 C C . THR A 1 97 ? -0.206 1.676 -4.525 1.00 93.19 97 THR A C 1
ATOM 773 O O . THR A 1 97 ? -0.757 1.851 -3.439 1.00 93.19 97 THR A O 1
ATOM 776 N N . GLU A 1 98 ? -0.896 1.653 -5.666 1.00 94.56 98 GLU A N 1
ATOM 777 C CA . GLU A 1 98 ? -2.359 1.774 -5.734 1.00 94.56 98 GLU A CA 1
ATOM 778 C C . GLU A 1 98 ? -3.052 0.631 -4.981 1.00 94.56 98 GLU A C 1
ATOM 780 O O . GLU A 1 98 ? -3.920 0.871 -4.140 1.00 94.56 98 GLU A O 1
ATOM 785 N N . THR A 1 99 ? -2.603 -0.608 -5.192 1.00 96.19 99 THR A N 1
ATOM 786 C CA . THR A 1 99 ? -3.128 -1.784 -4.480 1.00 96.19 99 THR A CA 1
ATOM 787 C C . THR A 1 99 ? -2.915 -1.671 -2.966 1.00 96.19 99 THR A C 1
ATOM 789 O O . THR A 1 99 ? -3.785 -2.033 -2.169 1.00 96.19 99 THR A O 1
ATOM 792 N N . GLU A 1 100 ? -1.761 -1.159 -2.539 1.00 93.00 100 GLU A N 1
ATOM 793 C CA . GLU A 1 100 ? -1.454 -0.944 -1.125 1.00 93.00 100 GLU A CA 1
ATOM 794 C C . GLU A 1 100 ? -2.332 0.156 -0.504 1.00 93.00 100 GLU A C 1
ATOM 796 O O . GLU A 1 100 ? -2.799 0.011 0.631 1.00 93.00 100 GLU A O 1
ATOM 801 N N . ILE A 1 101 ? -2.620 1.223 -1.257 1.00 96.31 101 ILE A N 1
ATOM 802 C CA . ILE A 1 101 ? -3.579 2.267 -0.874 1.00 96.31 101 ILE A CA 1
ATOM 803 C C . ILE A 1 101 ? -4.967 1.660 -0.661 1.00 96.31 101 ILE A C 1
ATOM 805 O O . ILE A 1 101 ? -5.549 1.851 0.410 1.00 96.31 101 ILE A O 1
ATOM 809 N N . GLU A 1 102 ? -5.476 0.881 -1.619 1.00 96.75 102 GLU A N 1
ATOM 810 C CA . GLU A 1 102 ? -6.782 0.220 -1.501 1.00 96.75 102 GLU A CA 1
ATOM 811 C C . GLU A 1 102 ? -6.841 -0.701 -0.274 1.00 96.75 102 GLU A C 1
ATOM 813 O O . GLU A 1 102 ? -7.811 -0.687 0.492 1.00 96.75 102 GLU A O 1
ATOM 818 N N . ARG A 1 103 ? -5.773 -1.473 -0.034 1.00 96.88 103 ARG A N 1
ATOM 819 C CA . ARG A 1 103 ? -5.651 -2.339 1.144 1.00 96.88 103 ARG A CA 1
ATOM 820 C C . ARG A 1 103 ? -5.752 -1.535 2.442 1.00 96.88 103 ARG A C 1
ATOM 822 O O . ARG A 1 103 ? -6.497 -1.928 3.342 1.00 96.88 103 ARG A O 1
ATOM 829 N N . ILE A 1 104 ? -5.028 -0.419 2.553 1.00 95.12 104 ILE A N 1
ATOM 830 C CA . ILE A 1 104 ? -5.043 0.439 3.748 1.00 95.12 104 ILE A CA 1
ATOM 831 C C . ILE A 1 104 ? -6.405 1.113 3.930 1.00 95.12 104 ILE A C 1
ATOM 833 O O . ILE A 1 104 ? -6.890 1.200 5.059 1.00 95.12 104 ILE A O 1
ATOM 837 N N . GLU A 1 105 ? -7.063 1.543 2.854 1.00 96.50 105 GLU A N 1
ATOM 838 C CA . GLU A 1 105 ? -8.414 2.111 2.919 1.00 96.50 105 GLU A CA 1
ATOM 839 C C . GLU A 1 105 ? -9.436 1.088 3.438 1.00 96.50 105 GLU A C 1
ATOM 841 O O . GLU A 1 105 ? -10.255 1.415 4.303 1.00 96.50 105 GLU A O 1
ATOM 846 N N . LEU A 1 106 ? -9.353 -0.173 3.001 1.00 97.38 106 LEU A N 1
ATOM 847 C CA . LEU A 1 106 ? -10.181 -1.259 3.539 1.00 97.38 106 LEU A CA 1
ATOM 848 C C . LEU A 1 106 ? -9.888 -1.531 5.021 1.00 97.38 106 LEU A C 1
ATOM 850 O O . LEU A 1 106 ? -10.804 -1.776 5.810 1.00 97.38 106 LEU A O 1
ATOM 854 N N . GLU A 1 107 ? -8.621 -1.470 5.426 1.00 94.19 107 GLU A N 1
ATOM 855 C CA . GLU A 1 107 ? -8.236 -1.613 6.829 1.00 94.19 107 GLU A CA 1
ATOM 856 C C . GLU A 1 107 ? -8.729 -0.462 7.706 1.00 94.19 107 GLU A C 1
ATOM 858 O O . GLU A 1 107 ? -9.124 -0.711 8.846 1.00 94.19 107 GLU A O 1
ATOM 863 N N . ILE A 1 108 ? -8.735 0.769 7.190 1.00 96.81 108 ILE A N 1
ATOM 864 C CA . ILE A 1 108 ? -9.326 1.938 7.850 1.00 96.81 108 ILE A CA 1
ATOM 865 C C . ILE A 1 108 ? -10.822 1.707 8.061 1.00 96.81 108 ILE A C 1
ATOM 867 O O . ILE A 1 108 ? -11.284 1.760 9.198 1.00 96.81 108 ILE A O 1
ATOM 871 N N . GLN A 1 109 ? -11.557 1.330 7.008 1.00 96.12 109 GLN A N 1
ATOM 872 C CA . GLN A 1 109 ? -12.994 1.046 7.106 1.00 96.12 109 GLN A CA 1
ATOM 873 C C . GLN A 1 109 ? -13.306 -0.061 8.119 1.00 96.12 109 GLN A C 1
ATOM 875 O O . GLN A 1 109 ? -14.304 0.002 8.840 1.00 96.12 109 GLN A O 1
ATOM 880 N N . LYS A 1 110 ? -12.464 -1.099 8.178 1.00 95.69 110 LYS A N 1
ATOM 881 C CA . LYS A 1 110 ? -12.584 -2.158 9.183 1.00 95.69 110 LYS A CA 1
ATOM 882 C C . LYS A 1 110 ? -12.375 -1.600 10.593 1.00 95.69 110 LYS A C 1
ATOM 884 O O . LYS A 1 110 ? -13.197 -1.865 11.466 1.00 95.69 110 LYS A O 1
ATOM 889 N N . THR A 1 111 ? -11.300 -0.844 10.817 1.00 94.62 111 THR A N 1
ATOM 890 C CA . THR A 1 111 ? -10.990 -0.262 12.130 1.00 94.62 111 THR A CA 1
ATOM 891 C C . THR A 1 111 ? -12.076 0.720 12.589 1.00 94.62 111 THR A C 1
ATOM 893 O O . THR A 1 111 ? -12.435 0.697 13.764 1.00 94.62 111 THR A O 1
ATOM 896 N N . ASP A 1 112 ? -12.655 1.513 11.685 1.00 96.06 112 ASP A N 1
ATOM 897 C CA . ASP A 1 112 ? -13.784 2.403 11.990 1.00 96.06 112 ASP A CA 1
ATOM 898 C C . ASP A 1 112 ? -15.014 1.622 12.470 1.00 96.06 112 ASP A C 1
ATOM 900 O O . ASP A 1 112 ? -15.591 1.951 13.506 1.00 96.06 112 ASP A O 1
ATOM 904 N N . LYS A 1 113 ? -15.367 0.519 11.796 1.00 96.25 113 LYS A N 1
ATOM 905 C CA . LYS A 1 113 ? -16.462 -0.358 12.249 1.00 96.25 113 LYS A CA 1
ATOM 906 C C . LYS A 1 113 ? -16.194 -0.958 13.626 1.00 96.25 113 LYS A C 1
ATOM 908 O O . LYS A 1 113 ? -17.078 -0.968 14.472 1.00 96.25 113 LYS A O 1
ATOM 913 N N . GLU A 1 114 ? -14.970 -1.418 13.880 1.00 93.44 114 GLU A N 1
ATOM 914 C CA . GLU A 1 114 ? -14.599 -1.947 15.198 1.00 93.44 114 GLU A CA 1
ATOM 915 C C . GLU A 1 114 ? -14.662 -0.875 16.302 1.00 93.44 114 GLU A C 1
ATOM 917 O O . GLU A 1 114 ? -14.955 -1.191 17.460 1.00 93.44 114 GLU A O 1
ATOM 922 N N . ILE A 1 115 ? -14.378 0.389 15.967 1.00 96.25 115 ILE A N 1
ATOM 923 C CA . ILE A 1 115 ? -14.538 1.537 16.869 1.00 96.25 115 ILE A CA 1
ATOM 924 C C . ILE A 1 115 ? -16.019 1.778 17.170 1.00 96.25 115 ILE A C 1
ATOM 926 O O . ILE A 1 115 ? -16.372 1.949 18.340 1.00 96.25 115 ILE A O 1
ATOM 930 N N . ASP A 1 116 ? -16.878 1.768 16.152 1.00 96.00 116 ASP A N 1
ATOM 931 C CA . ASP A 1 116 ? -18.325 1.934 16.312 1.00 96.00 116 ASP A CA 1
ATOM 932 C C . ASP A 1 116 ? -18.928 0.815 17.169 1.00 96.00 116 ASP A C 1
ATOM 934 O O . ASP A 1 116 ? -19.654 1.091 18.128 1.00 96.00 116 ASP A O 1
ATOM 938 N N . ASP A 1 117 ? -18.554 -0.436 16.899 1.00 95.06 117 ASP A N 1
ATOM 939 C CA . ASP A 1 117 ? -18.963 -1.597 17.691 1.00 95.06 117 ASP A CA 1
ATOM 940 C C . ASP A 1 117 ? -18.511 -1.459 19.153 1.00 95.06 117 ASP A C 1
ATOM 9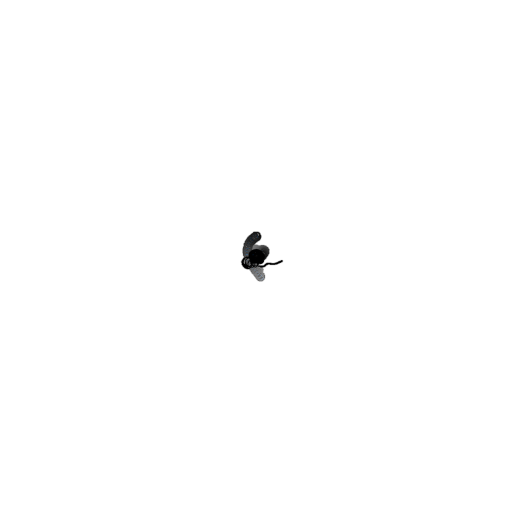42 O O . ASP A 1 117 ? -19.318 -1.609 20.071 1.00 95.06 117 ASP A O 1
ATOM 946 N N . SER A 1 118 ? -17.252 -1.068 19.388 1.00 93.44 118 SER A N 1
ATOM 947 C CA . SER A 1 118 ? -16.729 -0.857 20.747 1.00 93.44 118 SER A CA 1
ATOM 948 C C . SER A 1 118 ? -17.470 0.269 21.480 1.00 93.44 118 SER A C 1
ATOM 950 O O . SER A 1 118 ? -17.750 0.152 22.673 1.00 93.44 118 SER A O 1
ATOM 952 N N . ASN A 1 119 ? -17.821 1.363 20.794 1.00 92.81 119 ASN A N 1
ATOM 953 C CA . ASN A 1 119 ? -18.618 2.444 21.381 1.00 92.81 119 ASN A CA 1
ATOM 954 C C . ASN A 1 119 ? -20.028 1.965 21.757 1.00 92.81 119 ASN A C 1
ATOM 956 O O . ASN A 1 119 ? -20.508 2.288 22.844 1.00 92.81 119 ASN A O 1
ATOM 960 N N . ASN A 1 120 ? -20.668 1.169 20.897 1.00 96.81 120 ASN A N 1
ATOM 961 C CA . ASN A 1 120 ? -21.981 0.589 21.175 1.00 96.81 120 ASN A CA 1
ATOM 962 C C . ASN A 1 120 ? -21.934 -0.350 22.390 1.00 96.81 120 ASN A C 1
ATOM 964 O O . ASN A 1 120 ? -22.769 -0.237 23.290 1.00 96.81 120 ASN A O 1
ATOM 968 N N . GLU A 1 121 ? -20.935 -1.232 22.462 1.00 93.88 121 GLU A N 1
ATOM 969 C CA . GLU A 1 121 ? -20.730 -2.130 23.605 1.00 93.88 121 GLU A CA 1
ATOM 970 C C . GLU A 1 121 ? -20.474 -1.350 24.906 1.00 93.88 121 GLU A C 1
ATOM 972 O O . GLU A 1 121 ? -21.057 -1.667 25.945 1.00 93.88 121 GLU A O 1
ATOM 977 N N . ILE A 1 122 ? -19.694 -0.265 24.847 1.00 93.06 122 ILE A N 1
ATOM 978 C CA . ILE A 1 122 ? -19.471 0.640 25.985 1.00 93.06 122 ILE A CA 1
ATOM 979 C C . ILE A 1 122 ? -20.787 1.243 26.494 1.00 93.06 122 ILE A C 1
ATOM 981 O O . ILE A 1 122 ? -21.004 1.297 27.707 1.00 93.06 122 ILE A O 1
ATOM 985 N N . GLU A 1 123 ? -21.668 1.714 25.610 1.00 94.94 123 GLU A N 1
ATOM 986 C CA . GLU A 1 123 ? -22.959 2.286 26.021 1.00 94.94 123 GLU A CA 1
ATOM 987 C C . GLU A 1 123 ? -23.898 1.228 26.621 1.00 94.94 123 GLU A C 1
ATOM 989 O O . GLU A 1 123 ? -24.620 1.507 27.589 1.00 94.94 123 GLU A O 1
ATOM 994 N N . ILE A 1 124 ? -23.839 -0.009 26.121 1.00 92.75 124 ILE A N 1
ATOM 995 C CA . ILE A 1 124 ? -24.557 -1.148 26.702 1.00 92.75 124 ILE A CA 1
ATOM 996 C C . ILE A 1 124 ? -24.055 -1.429 28.126 1.00 92.75 124 ILE A C 1
ATOM 998 O O . ILE A 1 124 ? -24.870 -1.506 29.051 1.00 92.75 124 ILE A O 1
ATOM 1002 N N . GLU A 1 125 ? -22.740 -1.529 28.340 1.00 88.31 125 GLU A N 1
ATOM 1003 C CA . GLU A 1 125 ? -22.159 -1.784 29.668 1.00 88.31 125 GLU A CA 1
ATOM 1004 C C . GLU A 1 125 ? -22.436 -0.642 30.656 1.00 88.31 125 GLU A C 1
ATOM 1006 O O . GLU A 1 125 ? -22.859 -0.882 31.791 1.00 88.31 125 GLU A O 1
ATOM 1011 N N . LYS A 1 126 ? -22.330 0.621 30.222 1.00 87.19 126 LYS A N 1
ATOM 1012 C CA . LYS A 1 126 ? -22.733 1.779 31.040 1.00 87.19 126 LYS A CA 1
ATOM 1013 C C . LYS A 1 126 ? -24.198 1.706 31.461 1.00 87.19 126 LYS A C 1
ATOM 1015 O O . LYS A 1 126 ? -24.527 2.013 32.609 1.00 87.19 126 LYS A O 1
ATOM 1020 N N . THR A 1 127 ? -25.081 1.298 30.552 1.00 90.12 127 THR A N 1
ATOM 1021 C CA . THR A 1 127 ? -26.513 1.155 30.838 1.00 90.12 127 THR A CA 1
ATOM 1022 C C . THR A 1 127 ? -26.764 0.040 31.854 1.00 90.12 127 THR A C 1
ATOM 1024 O O . THR A 1 127 ? -27.543 0.241 32.790 1.00 90.12 127 THR A O 1
ATOM 1027 N N . LYS A 1 128 ? -26.074 -1.104 31.734 1.00 85.19 128 LYS A N 1
ATOM 1028 C CA . LYS A 1 128 ? -26.132 -2.196 32.723 1.00 85.19 128 LYS A CA 1
ATOM 1029 C C . LYS A 1 128 ? -25.707 -1.710 34.106 1.00 85.19 128 LYS A C 1
ATOM 1031 O O . LYS A 1 128 ? -26.484 -1.836 35.051 1.00 85.19 128 LYS A O 1
ATOM 1036 N N . ILE A 1 129 ? -24.540 -1.071 34.210 1.00 83.56 129 ILE A N 1
ATOM 1037 C CA . ILE A 1 129 ? -24.027 -0.521 35.473 1.00 83.56 129 ILE A CA 1
ATOM 1038 C C . ILE A 1 129 ? -25.016 0.503 36.055 1.00 83.56 129 ILE A C 1
ATOM 1040 O O . ILE A 1 129 ? -25.371 0.418 37.229 1.00 83.56 129 ILE A O 1
ATOM 1044 N N . SER A 1 130 ? -25.534 1.428 35.239 1.00 85.44 130 SER A N 1
ATOM 1045 C CA . SER A 1 130 ? -26.531 2.420 35.671 1.00 85.44 130 SER A CA 1
ATOM 1046 C C . SER A 1 130 ? -27.799 1.772 36.234 1.00 85.44 130 SER A C 1
ATOM 1048 O O . SER A 1 130 ? -28.320 2.216 37.259 1.00 85.44 130 SER A O 1
ATOM 1050 N N . ASN A 1 131 ? -28.299 0.714 35.593 1.00 82.88 131 ASN A N 1
ATOM 1051 C CA . ASN A 1 131 ? -29.485 -0.002 36.054 1.00 82.88 131 ASN A CA 1
ATOM 1052 C C . ASN A 1 131 ? -29.235 -0.725 37.378 1.00 82.88 131 ASN A C 1
ATOM 1054 O O . ASN A 1 131 ? -30.082 -0.648 38.268 1.00 82.88 131 ASN A O 1
ATOM 1058 N N . ILE A 1 132 ? -28.066 -1.348 37.545 1.00 80.50 132 ILE A N 1
ATOM 1059 C CA . ILE A 1 132 ? -27.692 -1.991 38.807 1.00 80.50 132 ILE A CA 1
ATOM 1060 C C . ILE A 1 132 ? -27.587 -0.950 39.932 1.00 80.50 132 ILE A C 1
ATOM 1062 O O . ILE A 1 132 ? -28.172 -1.137 40.997 1.00 80.50 132 ILE A O 1
ATOM 1066 N N . LEU A 1 133 ? -26.935 0.192 39.685 1.00 78.94 133 LEU A N 1
ATOM 1067 C CA . LEU A 1 133 ? -26.824 1.278 40.667 1.00 78.94 133 LEU A CA 1
ATOM 1068 C C . LEU A 1 133 ? -28.194 1.846 41.073 1.00 78.94 133 LEU A C 1
ATOM 1070 O O . LEU A 1 133 ? -28.414 2.147 42.243 1.00 78.94 133 LEU A O 1
ATOM 1074 N N . LYS A 1 134 ? -29.143 1.959 40.134 1.00 78.62 134 LYS A N 1
ATOM 1075 C CA . LYS A 1 134 ? -30.526 2.373 40.438 1.00 78.62 134 LYS A CA 1
ATOM 1076 C C . LYS A 1 134 ? -31.265 1.353 41.304 1.00 78.62 134 LYS A C 1
ATOM 1078 O O . LYS A 1 134 ? -32.081 1.759 42.128 1.00 78.62 134 LYS A O 1
ATOM 1083 N N . ILE A 1 135 ? -31.028 0.055 41.100 1.00 76.62 135 ILE A N 1
ATOM 1084 C CA . ILE A 1 135 ? -31.615 -1.010 41.928 1.00 76.62 135 ILE A CA 1
ATOM 1085 C C . ILE A 1 135 ? -31.051 -0.922 43.348 1.00 76.62 135 ILE A C 1
ATOM 1087 O O . ILE A 1 135 ? -31.835 -0.847 44.290 1.00 76.62 135 ILE A O 1
ATOM 1091 N N . LEU A 1 136 ? -29.725 -0.824 43.489 1.00 71.94 136 LEU A N 1
ATOM 1092 C CA . LEU A 1 136 ? -29.060 -0.674 44.787 1.00 71.94 136 LEU A CA 1
ATOM 1093 C C . LEU A 1 136 ? -29.542 0.568 45.547 1.00 71.94 136 LEU A C 1
ATOM 1095 O O . LEU A 1 136 ? -29.942 0.463 46.700 1.00 71.94 136 LEU A O 1
ATOM 1099 N N . ASN A 1 137 ? -29.619 1.725 44.884 1.00 72.12 137 ASN A N 1
ATOM 1100 C CA . ASN A 1 137 ? -30.081 2.967 45.510 1.00 72.12 137 ASN A CA 1
ATOM 1101 C C . ASN A 1 137 ? -31.529 2.878 46.035 1.00 72.12 137 ASN A C 1
ATOM 1103 O O . ASN A 1 137 ? -31.849 3.439 47.079 1.00 72.12 137 ASN A O 1
ATOM 1107 N N . LYS A 1 138 ? -32.412 2.138 45.346 1.00 71.12 138 LYS A N 1
ATOM 1108 C CA . LYS A 1 138 ? -33.781 1.881 45.829 1.00 71.12 138 LYS A CA 1
ATOM 1109 C C . LYS A 1 138 ? -33.816 0.976 47.064 1.00 71.12 138 LYS A C 1
ATOM 1111 O O . LYS A 1 138 ? -34.804 1.008 47.793 1.00 71.12 138 LYS A O 1
ATOM 1116 N N . GLN A 1 139 ? -32.773 0.178 47.276 1.00 64.38 139 GLN A N 1
ATOM 1117 C CA . GLN A 1 139 ? -32.652 -0.808 48.349 1.00 64.38 139 GLN A CA 1
ATOM 1118 C C . GLN A 1 139 ? -31.911 -0.256 49.583 1.00 64.38 139 GLN A C 1
ATOM 1120 O O . GLN A 1 139 ? -32.208 -0.678 50.696 1.00 64.38 139 GLN A O 1
ATOM 1125 N N . ASP A 1 140 ? -31.040 0.744 49.405 1.00 56.38 140 ASP A N 1
ATOM 1126 C CA . ASP A 1 140 ? -30.222 1.400 50.446 1.00 56.38 140 ASP A CA 1
ATOM 1127 C C . ASP A 1 140 ? -31.006 2.212 51.503 1.00 56.38 140 ASP A C 1
ATOM 1129 O O . ASP A 1 140 ? -30.414 2.749 52.437 1.00 56.38 140 ASP A O 1
ATOM 1133 N N . ASN A 1 141 ? -32.339 2.290 51.418 1.00 52.59 141 ASN A N 1
ATOM 1134 C CA . ASN A 1 141 ? -33.170 2.930 52.450 1.00 52.59 141 ASN A CA 1
ATOM 1135 C C . ASN A 1 141 ? -33.503 2.009 53.643 1.00 52.59 141 ASN A C 1
ATOM 1137 O O . ASN A 1 141 ? -34.390 2.344 54.424 1.00 52.59 141 ASN A O 1
ATOM 1141 N N . VAL A 1 142 ? -32.830 0.862 53.789 1.00 54.03 142 VAL A N 1
ATOM 1142 C CA . VAL A 1 142 ? -33.084 -0.103 54.872 1.00 54.03 142 VAL A CA 1
ATOM 1143 C C . VAL A 1 142 ? -31.766 -0.417 55.580 1.00 54.03 142 VAL A C 1
ATOM 1145 O O . VAL A 1 142 ? -30.822 -0.915 54.969 1.00 54.03 142 VAL A O 1
ATOM 11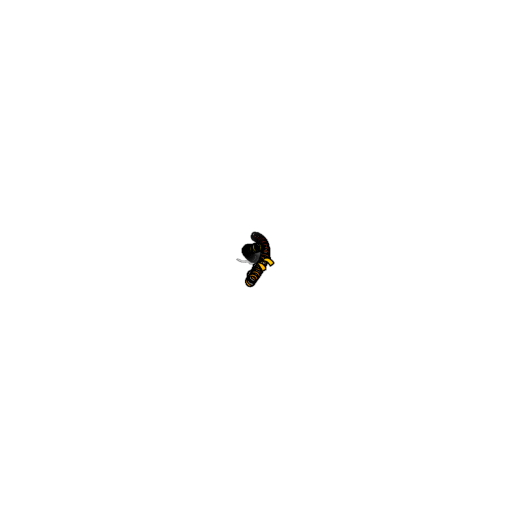48 N N . SER A 1 143 ? -31.665 -0.099 56.872 1.00 54.59 143 SER A N 1
ATOM 1149 C CA . SER A 1 143 ? -30.437 -0.333 57.648 1.00 54.59 143 SER A CA 1
ATOM 1150 C C . SER A 1 143 ? -30.163 -1.837 57.800 1.00 54.59 143 SER A C 1
ATOM 1152 O O . SER A 1 143 ? -31.088 -2.613 58.005 1.00 54.59 143 SER A O 1
ATOM 1154 N N . TYR A 1 144 ? -28.898 -2.284 57.774 1.00 54.00 144 TYR A N 1
ATOM 1155 C CA . TYR A 1 144 ? -28.533 -3.699 58.000 1.00 54.00 144 TYR A CA 1
ATOM 1156 C C . TYR A 1 144 ? -29.080 -4.264 59.331 1.00 54.00 144 TYR A C 1
ATOM 1158 O O . TYR A 1 144 ? -29.401 -5.448 59.412 1.00 54.00 144 TYR A O 1
ATOM 1166 N N . LEU A 1 145 ? -29.232 -3.418 60.362 1.00 52.97 145 LEU A N 1
ATOM 1167 C CA . LEU A 1 145 ? -29.896 -3.772 61.629 1.00 52.97 145 LEU A CA 1
ATOM 1168 C C . LEU A 1 145 ? -31.412 -3.942 61.461 1.00 52.97 145 LEU A C 1
ATOM 1170 O O . LEU A 1 145 ? -32.013 -4.805 62.091 1.00 52.97 145 LEU A O 1
ATOM 1174 N N . GLU A 1 146 ? -32.012 -3.132 60.599 1.00 55.78 146 GLU A N 1
ATOM 1175 C CA . GLU A 1 146 ? -33.422 -3.189 60.223 1.00 55.78 146 GLU A CA 1
ATOM 1176 C C . GLU A 1 146 ? -33.703 -4.442 59.388 1.00 55.78 146 GLU A C 1
ATOM 1178 O O . GLU A 1 146 ? -34.675 -5.122 59.658 1.00 55.78 146 GLU A O 1
ATOM 1183 N N . ILE A 1 147 ? -32.808 -4.836 58.474 1.00 58.78 147 ILE A N 1
ATOM 1184 C CA . ILE A 1 147 ? -32.895 -6.085 57.696 1.00 58.78 147 ILE A CA 1
ATOM 1185 C C . ILE A 1 147 ? -32.863 -7.314 58.618 1.00 58.78 147 ILE A C 1
ATOM 1187 O O . ILE A 1 147 ? -33.655 -8.232 58.434 1.00 58.78 147 ILE A O 1
ATOM 1191 N N . ILE A 1 148 ? -32.001 -7.345 59.640 1.00 57.94 148 ILE A N 1
ATOM 1192 C CA . ILE A 1 148 ? -31.968 -8.452 60.618 1.00 57.94 148 ILE A CA 1
ATOM 1193 C C . ILE A 1 148 ? -33.253 -8.502 61.465 1.00 57.94 148 ILE A C 1
ATOM 1195 O O . ILE A 1 148 ? -33.686 -9.586 61.845 1.00 57.94 148 ILE A O 1
ATOM 1199 N N . LEU A 1 149 ? -33.857 -7.345 61.758 1.00 61.06 149 LEU A N 1
ATOM 1200 C CA . LEU A 1 149 ? -35.088 -7.227 62.549 1.00 61.06 149 LEU A CA 1
ATOM 1201 C C . LEU A 1 149 ? -36.384 -7.377 61.724 1.00 61.06 149 LEU A C 1
ATOM 1203 O O . LEU A 1 149 ? -37.424 -7.661 62.311 1.00 61.06 149 LEU A O 1
ATOM 1207 N N . LEU A 1 150 ? -36.331 -7.166 60.404 1.00 60.22 150 LEU A N 1
ATOM 1208 C CA . LEU A 1 150 ? -37.463 -7.216 59.465 1.00 60.22 150 LEU A CA 1
ATOM 1209 C C . LEU A 1 150 ? -37.614 -8.565 58.753 1.00 60.22 150 LEU A C 1
ATOM 1211 O O . LEU A 1 150 ? -38.680 -8.822 58.206 1.00 60.22 150 LEU A O 1
ATOM 1215 N N . ASN A 1 151 ? -36.565 -9.390 58.700 1.00 59.84 151 ASN A N 1
ATOM 1216 C CA . ASN A 1 151 ? -36.633 -10.705 58.064 1.00 59.84 151 ASN A CA 1
ATOM 1217 C C . ASN A 1 151 ? -37.169 -11.755 59.047 1.00 59.84 151 ASN A C 1
ATOM 1219 O O . ASN A 1 151 ? -36.620 -11.936 60.136 1.00 59.84 151 ASN A O 1
ATOM 1223 N N . ASP A 1 152 ? -38.199 -12.495 58.632 1.00 60.38 152 ASP A N 1
ATOM 1224 C CA . ASP A 1 152 ? -38.935 -13.441 59.481 1.00 60.38 152 ASP A CA 1
ATOM 1225 C C . ASP A 1 152 ? -38.150 -14.750 59.723 1.00 60.38 152 ASP A C 1
ATOM 1227 O O . ASP A 1 152 ? -38.502 -15.559 60.588 1.00 60.38 152 ASP A O 1
ATOM 1231 N N . SER A 1 153 ? -37.058 -14.983 58.974 1.00 72.12 153 SER A N 1
ATOM 1232 C CA . SER A 1 153 ? -36.194 -16.159 59.136 1.00 72.12 153 SER A CA 1
ATOM 1233 C C . SER A 1 153 ? -34.728 -15.932 58.736 1.00 72.12 153 SER A C 1
ATOM 1235 O O . SER A 1 153 ? -34.403 -15.148 57.845 1.00 72.12 153 SER A O 1
ATOM 1237 N N . LEU A 1 154 ? -33.822 -16.728 59.321 1.00 69.31 154 LEU A N 1
ATOM 1238 C CA . LEU A 1 154 ? -32.401 -16.781 58.936 1.00 69.31 154 LEU A CA 1
ATOM 1239 C C . LEU A 1 154 ? -32.197 -17.098 57.439 1.00 69.31 154 LEU A C 1
ATOM 1241 O O . LEU A 1 154 ? -31.216 -16.661 56.840 1.00 69.31 154 LEU A O 1
ATOM 1245 N N . SER A 1 155 ? -33.124 -17.840 56.823 1.00 76.62 155 SER A N 1
ATOM 1246 C CA . SER A 1 155 ? -33.079 -18.181 55.395 1.00 76.62 155 SER A CA 1
ATOM 1247 C C . SER A 1 155 ? -33.281 -16.959 54.497 1.00 76.62 155 SER A C 1
ATOM 1249 O O . SER A 1 155 ? -32.695 -16.875 53.416 1.00 76.62 155 SER A O 1
ATOM 1251 N N . GLU A 1 156 ? -34.102 -16.011 54.938 1.00 68.94 156 GLU A N 1
ATOM 1252 C CA . GLU A 1 156 ? -34.424 -14.790 54.200 1.00 68.94 156 GLU A CA 1
ATOM 1253 C C . GLU A 1 156 ? -33.233 -13.820 54.223 1.00 68.94 156 GLU A C 1
ATOM 1255 O O . GLU A 1 156 ? -32.774 -13.375 53.171 1.00 68.94 156 GLU A O 1
ATOM 1260 N N . PHE A 1 157 ? -32.600 -13.661 55.393 1.00 72.12 157 PHE A N 1
ATOM 1261 C CA . PHE A 1 157 ? -31.328 -12.943 55.539 1.00 72.12 157 PHE A CA 1
ATOM 1262 C C . PHE A 1 157 ? -30.212 -13.522 54.648 1.00 72.12 157 PHE A C 1
ATOM 1264 O O . PHE A 1 157 ? -29.543 -12.780 53.926 1.00 72.12 157 PHE A O 1
ATOM 1271 N N . MET A 1 158 ? -30.020 -14.848 54.656 1.00 73.56 158 MET A N 1
ATOM 1272 C CA . MET A 1 158 ? -28.996 -15.503 53.826 1.00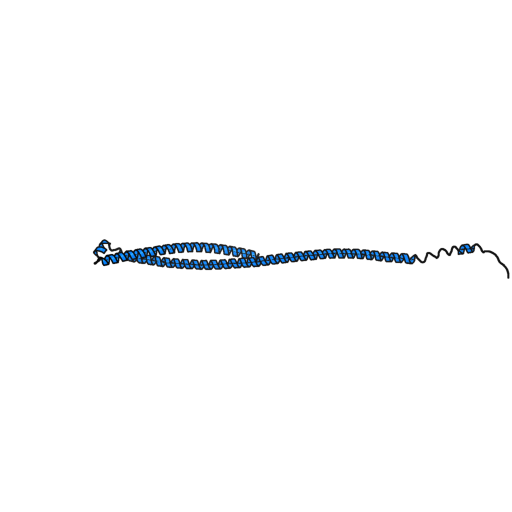 73.56 158 MET A CA 1
ATOM 1273 C C . MET A 1 158 ? -29.253 -15.302 52.327 1.00 73.56 158 MET A C 1
ATOM 1275 O O . MET A 1 158 ? -28.316 -15.059 51.567 1.00 73.56 158 MET A O 1
ATOM 1279 N N . SER A 1 159 ? -30.520 -15.341 51.905 1.00 79.12 159 SER A N 1
ATOM 1280 C CA . SER A 1 159 ? -30.913 -15.084 50.513 1.00 79.12 159 SER A CA 1
ATOM 1281 C C . SER A 1 159 ? -30.596 -13.646 50.095 1.00 79.12 159 SER A C 1
ATOM 1283 O O . SER A 1 159 ? -30.090 -13.409 48.999 1.00 79.12 159 SER A O 1
ATOM 1285 N N . GLN A 1 160 ? -30.824 -12.684 50.989 1.00 72.88 160 GLN A N 1
ATOM 1286 C CA . GLN A 1 160 ? -30.558 -11.268 50.742 1.00 72.88 160 GLN A CA 1
ATOM 1287 C C . GLN A 1 160 ? -29.054 -10.954 50.714 1.00 72.88 160 GLN A C 1
ATOM 1289 O O . GLN A 1 160 ? -28.595 -10.201 49.854 1.00 72.88 160 GLN A O 1
ATOM 1294 N N . SER A 1 161 ? -28.261 -11.592 51.582 1.00 74.94 161 SER A N 1
ATOM 1295 C CA . SER A 1 161 ? -26.797 -11.497 51.537 1.00 74.94 161 SER A CA 1
ATOM 1296 C C . SER A 1 161 ? -26.225 -12.096 50.252 1.00 74.94 161 SER A C 1
ATOM 1298 O O . SER A 1 161 ? -25.314 -11.511 49.666 1.00 74.94 161 SER A O 1
ATOM 1300 N N . LYS A 1 162 ? -26.760 -13.237 49.796 1.00 79.94 162 LYS A N 1
ATOM 1301 C CA . LYS A 1 162 ? -26.336 -13.859 48.538 1.00 79.94 162 LYS A CA 1
ATOM 1302 C C . LYS A 1 162 ? -26.666 -12.977 47.330 1.00 79.94 162 LYS A C 1
ATOM 1304 O O . LYS A 1 162 ? -25.829 -12.787 46.456 1.00 79.94 162 LYS A O 1
ATOM 1309 N N . TYR A 1 163 ? -27.844 -12.361 47.332 1.00 79.94 163 TYR A N 1
ATOM 1310 C CA . TYR A 1 163 ? -28.260 -11.413 46.300 1.00 79.94 163 TYR A CA 1
ATOM 1311 C C . TYR A 1 163 ? -27.313 -10.202 46.179 1.00 79.94 163 TYR A C 1
ATOM 1313 O O . TYR A 1 163 ? -26.942 -9.818 45.071 1.00 79.94 163 TYR A O 1
ATOM 1321 N N . LEU A 1 164 ? -26.870 -9.623 47.302 1.00 77.00 164 LEU A N 1
ATOM 1322 C CA . LEU A 1 164 ? -25.897 -8.519 47.293 1.00 77.00 164 LEU A CA 1
ATOM 1323 C C . LEU A 1 164 ? -24.509 -8.953 46.799 1.00 77.00 164 LEU A C 1
ATOM 1325 O O . LEU A 1 164 ? -23.844 -8.194 46.092 1.00 77.00 164 LEU A O 1
ATOM 1329 N N . GLU A 1 165 ? -24.069 -10.163 47.154 1.00 81.94 165 GLU A N 1
ATOM 1330 C CA . GLU A 1 165 ? -22.824 -10.740 46.637 1.00 81.94 165 GLU A CA 1
ATOM 1331 C C . GLU A 1 165 ? -22.870 -10.873 45.107 1.00 81.94 165 GLU A C 1
ATOM 1333 O O . GLU A 1 165 ? -21.952 -10.420 44.419 1.00 81.94 165 GLU A O 1
ATOM 1338 N N . ASP A 1 166 ? -23.962 -11.422 44.571 1.00 84.31 166 ASP A N 1
ATOM 1339 C CA . ASP A 1 166 ? -24.140 -11.623 43.131 1.00 84.31 166 ASP A CA 1
ATOM 1340 C C . ASP A 1 166 ? -24.216 -10.282 42.372 1.00 84.31 166 ASP A C 1
ATOM 1342 O O . ASP A 1 166 ? -23.635 -10.144 41.291 1.00 84.31 166 ASP A O 1
ATOM 1346 N N . ILE A 1 167 ? -24.848 -9.255 42.959 1.00 81.81 167 ILE A N 1
ATOM 1347 C CA . ILE A 1 167 ? -24.823 -7.889 42.410 1.00 81.81 167 ILE A CA 1
ATOM 1348 C C . ILE A 1 167 ? -23.395 -7.347 42.352 1.00 81.81 167 ILE A C 1
ATOM 1350 O O . ILE A 1 167 ? -22.971 -6.860 41.303 1.00 81.81 167 ILE A O 1
ATOM 1354 N N . ASN A 1 168 ? -22.643 -7.426 43.451 1.00 79.94 168 ASN A N 1
ATOM 1355 C CA . ASN A 1 168 ? -21.273 -6.917 43.494 1.00 79.94 168 ASN A CA 1
ATOM 1356 C C . ASN A 1 168 ? -20.374 -7.625 42.469 1.00 79.94 168 ASN A C 1
ATOM 1358 O O . ASN A 1 168 ? -19.580 -6.968 41.793 1.00 79.94 168 ASN A O 1
ATOM 1362 N N . ALA A 1 169 ? -20.534 -8.941 42.301 1.00 87.50 169 ALA A N 1
ATOM 1363 C CA . ALA A 1 169 ? -19.834 -9.701 41.270 1.00 87.50 169 ALA A CA 1
ATOM 1364 C C . ALA A 1 169 ? -20.205 -9.228 39.850 1.00 87.50 169 ALA A C 1
ATOM 1366 O O . ALA A 1 169 ? -19.321 -9.042 39.012 1.00 87.50 169 ALA A O 1
ATOM 1367 N N . SER A 1 170 ? -21.490 -8.969 39.588 1.00 84.50 170 SER A N 1
ATOM 1368 C CA . SER A 1 170 ? -21.970 -8.472 38.291 1.00 84.50 170 SER A CA 1
ATOM 1369 C C . SER A 1 170 ? -21.473 -7.057 37.969 1.00 84.50 170 SER A C 1
ATOM 1371 O O . SER A 1 170 ? -21.043 -6.806 36.840 1.00 84.50 170 SER A O 1
ATOM 1373 N N . ILE A 1 171 ? -21.461 -6.144 38.951 1.00 84.56 171 ILE A N 1
ATOM 1374 C CA . ILE A 1 171 ? -20.899 -4.791 38.791 1.00 84.56 171 ILE A CA 1
ATOM 1375 C C . ILE A 1 171 ? -19.418 -4.881 38.458 1.00 84.56 171 ILE A C 1
ATOM 1377 O O . ILE A 1 171 ? -18.974 -4.242 37.507 1.00 84.56 171 ILE A O 1
ATOM 1381 N N . LYS A 1 172 ? -18.667 -5.682 39.224 1.00 88.69 172 LYS A N 1
ATOM 1382 C CA . LYS A 1 172 ? -17.235 -5.861 38.997 1.00 88.69 172 LYS A CA 1
ATOM 1383 C C . LYS A 1 172 ? -16.966 -6.375 37.585 1.00 88.69 172 LYS A C 1
ATOM 1385 O O . LYS A 1 172 ? -16.199 -5.755 36.866 1.00 88.69 172 LYS A O 1
ATOM 1390 N N . SER A 1 173 ? -17.665 -7.428 37.159 1.00 90.25 173 SER A N 1
ATOM 1391 C CA . SER A 1 173 ? -17.519 -7.967 35.803 1.00 90.25 173 SER A CA 1
ATOM 1392 C C . SER A 1 173 ? -17.874 -6.947 34.715 1.00 90.25 173 SER A C 1
ATOM 1394 O O . SER A 1 173 ? -17.165 -6.864 33.719 1.00 90.25 173 SER A O 1
ATOM 1396 N N . SER A 1 174 ? -18.936 -6.155 34.896 1.00 87.69 174 SER A N 1
ATOM 1397 C CA . SER A 1 174 ? -19.325 -5.123 33.919 1.00 87.69 174 SER A CA 1
ATOM 1398 C C . SER A 1 174 ? -18.289 -3.996 33.846 1.00 87.69 174 SER A C 1
ATOM 1400 O O . SER A 1 174 ? -18.020 -3.456 32.776 1.00 87.69 174 SER A O 1
ATOM 1402 N N . LEU A 1 175 ? -17.689 -3.637 34.985 1.00 89.44 175 LEU A N 1
ATOM 1403 C CA . LEU A 1 175 ? -16.649 -2.619 35.061 1.00 89.44 175 LEU A CA 1
ATOM 1404 C C . LEU A 1 175 ? -15.333 -3.104 34.440 1.00 89.44 175 LEU A C 1
ATOM 1406 O O . LEU A 1 175 ? -14.728 -2.357 33.677 1.00 89.44 175 LEU A O 1
ATOM 1410 N N . ASP A 1 176 ? -14.930 -4.346 34.719 1.00 93.38 176 ASP A N 1
ATOM 1411 C CA . ASP A 1 176 ? -13.760 -4.984 34.106 1.00 93.38 176 ASP A CA 1
ATOM 1412 C C . ASP A 1 176 ? -13.928 -5.027 32.573 1.00 93.38 176 ASP A C 1
ATOM 1414 O O . ASP A 1 176 ? -13.073 -4.528 31.843 1.00 93.38 176 ASP A O 1
ATOM 1418 N N . ASN A 1 177 ? -15.095 -5.466 32.081 1.00 92.81 177 ASN A N 1
ATOM 1419 C CA . ASN A 1 177 ? -15.415 -5.434 30.649 1.00 92.81 177 ASN A CA 1
ATOM 1420 C C . ASN A 1 177 ? -15.362 -4.009 30.071 1.00 92.81 177 ASN A C 1
ATOM 1422 O O . ASN A 1 177 ? -14.845 -3.796 28.976 1.00 92.81 177 ASN A O 1
ATOM 1426 N N . LEU A 1 178 ? -15.891 -3.012 30.788 1.00 92.19 178 LEU A N 1
ATOM 1427 C CA . LEU A 1 178 ? -15.857 -1.616 30.350 1.00 92.19 178 LEU A CA 1
ATOM 1428 C C . LEU A 1 178 ? -14.418 -1.086 30.236 1.00 92.19 178 LEU A C 1
ATOM 1430 O O . LEU A 1 178 ? -14.129 -0.328 29.307 1.00 92.19 178 LEU A O 1
ATOM 1434 N N . TYR A 1 179 ? -13.527 -1.471 31.154 1.00 93.50 179 TYR A N 1
ATOM 1435 C CA . TYR A 1 179 ? -12.107 -1.129 31.074 1.00 93.50 179 TYR A CA 1
ATOM 1436 C C . TYR A 1 179 ? -11.447 -1.755 29.843 1.00 93.50 179 TYR A C 1
ATOM 1438 O O . TYR A 1 179 ? -10.802 -1.029 29.083 1.00 93.50 179 TYR A O 1
ATOM 1446 N N . ASP A 1 180 ? -11.680 -3.043 29.591 1.00 95.44 180 ASP A N 1
ATOM 1447 C CA . ASP A 1 180 ? -11.128 -3.746 28.428 1.00 95.44 180 ASP A CA 1
ATOM 1448 C C . ASP A 1 180 ? -11.608 -3.125 27.105 1.00 95.44 180 ASP A C 1
ATOM 1450 O O . ASP A 1 180 ? -10.817 -2.879 26.189 1.00 95.44 180 ASP A O 1
ATOM 1454 N N . LEU A 1 181 ? -12.902 -2.791 27.013 1.00 94.19 181 LEU A N 1
ATOM 1455 C CA . LEU A 1 181 ? -13.478 -2.119 25.845 1.00 94.19 181 LEU A CA 1
ATOM 1456 C C . LEU A 1 181 ? -12.879 -0.729 25.624 1.00 94.19 181 LEU A C 1
ATOM 1458 O O . LEU A 1 181 ? -12.632 -0.331 24.484 1.00 94.19 181 LEU A O 1
ATOM 1462 N N . LYS A 1 182 ? -12.623 0.018 26.703 1.00 92.94 182 LYS A N 1
ATOM 1463 C CA . LYS A 1 182 ? -11.969 1.327 26.624 1.00 92.94 182 LYS A CA 1
ATOM 1464 C C . LYS A 1 182 ? -10.529 1.220 26.145 1.00 92.94 182 LYS A C 1
ATOM 1466 O O . LYS A 1 182 ? -10.140 1.980 25.261 1.00 92.94 182 LYS A O 1
ATOM 1471 N N . GLU A 1 183 ? -9.771 0.261 26.664 1.00 96.00 183 GLU A N 1
ATOM 1472 C CA . GLU A 1 183 ? -8.401 0.024 26.216 1.00 96.00 183 GLU A CA 1
ATOM 1473 C C . GLU A 1 183 ? -8.362 -0.374 24.732 1.00 96.00 183 GLU A C 1
ATOM 1475 O O . GLU A 1 183 ? -7.559 0.161 23.963 1.00 96.00 183 GLU A O 1
ATOM 1480 N N . LYS A 1 184 ? -9.260 -1.270 24.303 1.00 93.88 184 LYS A N 1
ATOM 1481 C CA . LYS A 1 184 ? -9.395 -1.668 22.895 1.00 93.88 184 LYS A CA 1
ATOM 1482 C C . LYS A 1 184 ? -9.744 -0.476 21.999 1.00 93.88 184 LYS A C 1
ATOM 1484 O O . LYS A 1 184 ? -9.109 -0.289 20.964 1.00 93.88 184 LYS A O 1
ATOM 1489 N N . LEU A 1 185 ? -10.699 0.359 22.410 1.00 95.50 185 LEU A N 1
ATOM 1490 C CA . LEU A 1 185 ? -11.093 1.563 21.676 1.00 95.50 185 LEU A CA 1
ATOM 1491 C C . LEU A 1 185 ? -9.913 2.527 21.480 1.00 95.50 185 LEU A C 1
ATOM 1493 O O . LEU A 1 185 ? -9.715 3.042 20.379 1.00 95.50 185 LEU A O 1
ATOM 1497 N N . ASP A 1 186 ? -9.123 2.771 22.525 1.00 95.50 186 ASP A N 1
ATOM 1498 C CA . ASP A 1 186 ? -7.981 3.688 22.456 1.00 95.50 186 ASP A CA 1
ATOM 1499 C C . ASP A 1 186 ? -6.846 3.132 21.581 1.00 95.50 186 ASP A C 1
ATOM 1501 O O . ASP A 1 186 ? -6.225 3.878 20.810 1.00 95.50 186 ASP A O 1
ATOM 1505 N N . LYS A 1 187 ? -6.618 1.811 21.619 1.00 96.75 187 LYS A N 1
ATOM 1506 C CA . LYS A 1 187 ? -5.709 1.126 20.686 1.00 96.75 187 LYS A CA 1
ATOM 1507 C C . LYS A 1 187 ? -6.179 1.283 19.241 1.00 96.75 187 LYS A C 1
ATOM 1509 O O . LYS A 1 187 ? -5.394 1.742 18.411 1.00 96.75 187 LYS A O 1
ATOM 1514 N N . ASN A 1 188 ? -7.453 1.009 18.961 1.00 95.31 188 ASN A N 1
ATOM 1515 C CA . ASN A 1 188 ? -8.017 1.118 17.616 1.00 95.31 188 ASN A CA 1
ATOM 1516 C C . ASN A 1 188 ? -7.945 2.553 17.075 1.00 95.31 188 ASN A C 1
ATOM 1518 O O . ASN A 1 188 ? -7.544 2.756 15.934 1.00 95.31 188 ASN A O 1
ATOM 1522 N N . LYS A 1 189 ? -8.234 3.573 17.894 1.00 95.62 189 LYS A N 1
ATOM 1523 C CA . LYS A 1 189 ? -8.071 4.988 17.503 1.00 95.62 189 LYS A CA 1
ATOM 1524 C C . LYS A 1 189 ? -6.622 5.351 17.186 1.00 95.62 189 LYS A C 1
ATOM 1526 O O . LYS A 1 189 ? -6.353 6.129 16.271 1.00 95.62 189 LYS A O 1
ATOM 1531 N N . THR A 1 190 ? -5.679 4.806 17.948 1.00 97.62 190 THR A N 1
ATOM 1532 C CA . THR A 1 190 ? -4.248 5.020 17.704 1.00 97.62 190 THR A CA 1
ATOM 1533 C C . THR A 1 190 ? -3.815 4.363 16.394 1.00 97.62 190 THR A C 1
ATOM 1535 O O . THR A 1 190 ? -3.087 4.971 15.611 1.00 97.62 190 THR A O 1
ATOM 1538 N N . GLU A 1 191 ? -4.272 3.140 16.135 1.00 95.19 191 GLU A N 1
ATOM 1539 C CA . GLU A 1 191 ? -4.010 2.421 14.887 1.00 95.19 191 GLU A CA 1
ATOM 1540 C C . GLU A 1 191 ? -4.628 3.131 13.677 1.00 95.19 191 GLU A C 1
ATOM 1542 O O . GLU A 1 191 ? -3.944 3.333 12.676 1.00 95.19 191 GLU A O 1
ATOM 1547 N N . LEU A 1 192 ? -5.874 3.596 13.798 1.00 96.75 192 LEU A N 1
ATOM 1548 C CA . LEU A 1 192 ? -6.568 4.373 12.774 1.00 96.75 192 LEU A CA 1
ATOM 1549 C C . LEU A 1 192 ? -5.782 5.631 12.385 1.00 96.75 192 LEU A C 1
ATOM 1551 O O . LEU A 1 192 ? -5.592 5.905 11.202 1.00 96.75 192 LEU A O 1
ATOM 1555 N N . ASN A 1 193 ? -5.282 6.386 13.367 1.00 96.94 193 ASN A N 1
ATOM 1556 C CA . ASN A 1 193 ? -4.463 7.569 13.094 1.00 96.94 193 ASN A CA 1
ATOM 1557 C C . ASN A 1 193 ? -3.177 7.217 12.333 1.00 96.94 193 ASN A C 1
ATOM 1559 O O . ASN A 1 193 ? -2.822 7.911 11.384 1.00 96.94 193 ASN A O 1
ATOM 1563 N N . LYS A 1 194 ? -2.503 6.120 12.704 1.00 97.00 194 LYS A N 1
ATOM 1564 C CA . LYS A 1 194 ? -1.299 5.653 11.996 1.00 97.00 194 LYS A CA 1
ATOM 1565 C C . LYS A 1 194 ? -1.605 5.246 10.556 1.00 97.00 194 LYS A C 1
ATOM 1567 O O . LYS A 1 194 ? -0.859 5.621 9.658 1.00 97.00 194 LYS A O 1
ATOM 1572 N N . LYS A 1 195 ? -2.703 4.518 10.329 1.00 95.75 195 LYS A N 1
ATOM 1573 C CA . LYS A 1 195 ? -3.142 4.112 8.985 1.00 95.75 195 LYS A CA 1
ATOM 1574 C C . LYS A 1 195 ? -3.469 5.318 8.107 1.00 95.75 195 LYS A C 1
ATOM 1576 O O . LYS A 1 195 ? -3.019 5.369 6.972 1.00 95.75 195 LYS A O 1
ATOM 1581 N N . ASN A 1 196 ? -4.164 6.321 8.647 1.00 95.94 196 ASN A N 1
ATOM 1582 C CA . ASN A 1 196 ? -4.445 7.562 7.920 1.00 95.94 196 ASN A CA 1
ATOM 1583 C C . ASN A 1 196 ? -3.165 8.327 7.547 1.00 95.94 196 ASN A C 1
ATOM 1585 O O . ASN A 1 196 ? -3.062 8.838 6.437 1.00 95.94 196 ASN A O 1
ATOM 1589 N N . GLN A 1 197 ? -2.172 8.385 8.439 1.00 97.12 197 GLN A N 1
ATOM 1590 C CA . GLN A 1 197 ? -0.875 8.997 8.125 1.00 97.12 197 GLN A CA 1
ATOM 1591 C C . GLN A 1 197 ? -0.132 8.234 7.024 1.00 97.12 197 GLN A C 1
ATOM 1593 O O . GLN A 1 197 ? 0.356 8.854 6.085 1.00 97.12 197 GLN A O 1
ATOM 1598 N N . ALA A 1 198 ? -0.089 6.902 7.110 1.00 93.88 198 ALA A N 1
ATOM 1599 C CA . ALA A 1 198 ? 0.523 6.064 6.081 1.00 93.88 198 ALA A CA 1
ATOM 1600 C C . ALA A 1 198 ? -0.172 6.228 4.719 1.00 93.88 198 ALA A C 1
ATOM 1602 O O . ALA A 1 198 ? 0.503 6.352 3.702 1.00 93.88 198 ALA A O 1
ATOM 1603 N N . LEU A 1 199 ? -1.508 6.297 4.708 1.00 96.88 199 LEU A N 1
ATOM 1604 C CA . LEU A 1 199 ? -2.303 6.528 3.503 1.00 96.88 199 LEU A CA 1
ATOM 1605 C C . LEU A 1 199 ? -1.954 7.859 2.827 1.00 96.88 199 LEU A C 1
ATOM 1607 O O . LEU A 1 199 ? -1.817 7.906 1.609 1.00 96.88 199 LEU A O 1
ATOM 1611 N N . LEU A 1 200 ? -1.807 8.936 3.606 1.00 96.56 200 LEU A N 1
ATOM 1612 C CA . LEU A 1 200 ? -1.413 10.241 3.070 1.00 96.56 200 LEU A CA 1
ATOM 1613 C C . LEU A 1 200 ? -0.022 10.182 2.433 1.00 96.56 200 LEU A C 1
ATOM 1615 O O . LEU A 1 200 ? 0.137 10.617 1.299 1.00 96.56 200 LEU A O 1
ATOM 1619 N N . SER A 1 201 ? 0.954 9.581 3.118 1.00 95.88 201 SER A N 1
ATOM 1620 C CA . SER A 1 201 ? 2.311 9.435 2.579 1.00 95.88 201 SER A CA 1
ATOM 1621 C C . SER A 1 201 ? 2.356 8.599 1.298 1.00 95.88 201 SER A C 1
ATOM 1623 O O . SER A 1 201 ? 3.065 8.964 0.368 1.00 95.88 201 SER A O 1
ATOM 1625 N N . LEU A 1 202 ? 1.578 7.515 1.213 1.00 94.75 202 LEU A N 1
ATOM 1626 C CA . LEU A 1 202 ? 1.501 6.699 -0.003 1.00 94.75 202 LEU A CA 1
ATOM 1627 C C . LEU A 1 202 ? 0.841 7.444 -1.167 1.00 94.75 202 LEU A C 1
ATOM 1629 O O . LEU A 1 202 ? 1.276 7.296 -2.304 1.00 94.75 202 LEU A O 1
ATOM 1633 N N . LYS A 1 203 ? -0.180 8.269 -0.900 1.00 94.88 203 LYS A N 1
ATOM 1634 C CA . LYS A 1 203 ? -0.810 9.107 -1.933 1.00 94.88 203 LYS A CA 1
ATOM 1635 C C . LYS A 1 203 ? 0.155 10.165 -2.471 1.00 94.88 203 LYS A C 1
ATOM 1637 O O . LYS A 1 203 ? 0.211 10.359 -3.680 1.00 94.88 20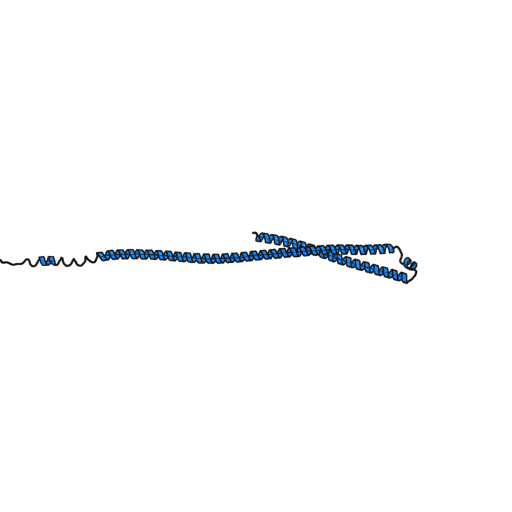3 LYS A O 1
ATOM 1642 N N . GLU A 1 204 ? 0.943 10.790 -1.598 1.00 95.69 204 GLU A N 1
ATOM 1643 C CA . GLU A 1 204 ? 2.005 11.723 -2.003 1.00 95.69 204 GLU A CA 1
ATOM 1644 C C . GLU A 1 204 ? 3.101 11.022 -2.825 1.00 95.69 204 GLU A C 1
ATOM 1646 O O . GLU A 1 204 ? 3.579 11.566 -3.820 1.00 95.69 204 GLU A O 1
ATOM 1651 N N . GLU A 1 205 ? 3.502 9.808 -2.436 1.00 91.88 205 GLU A N 1
ATOM 1652 C CA . GLU A 1 205 ? 4.479 9.011 -3.188 1.00 91.88 205 GLU A CA 1
ATOM 1653 C C . GLU A 1 205 ? 3.951 8.612 -4.573 1.00 91.88 205 GLU A C 1
ATOM 1655 O O . GLU A 1 205 ? 4.680 8.711 -5.562 1.00 91.88 205 GLU A O 1
ATOM 1660 N N . LEU A 1 206 ? 2.683 8.202 -4.655 1.00 94.38 206 LEU A N 1
ATOM 1661 C CA . LEU A 1 206 ? 2.025 7.859 -5.912 1.00 94.38 206 LEU A CA 1
ATOM 1662 C C . LEU A 1 206 ? 1.997 9.053 -6.873 1.00 94.38 206 LEU A C 1
ATOM 1664 O O . LEU A 1 206 ? 2.394 8.907 -8.026 1.00 94.38 206 LEU A O 1
ATOM 1668 N N . GLU A 1 207 ? 1.603 10.236 -6.394 1.00 94.31 207 GLU A N 1
ATOM 1669 C CA . GLU A 1 207 ? 1.583 11.470 -7.193 1.00 94.31 207 GLU A CA 1
ATOM 1670 C C . GLU A 1 207 ? 2.976 11.792 -7.756 1.00 94.31 207 GLU A C 1
ATOM 1672 O O . GLU A 1 207 ? 3.140 11.986 -8.959 1.00 94.31 207 GLU A O 1
ATOM 1677 N N . GLN A 1 208 ? 4.019 11.713 -6.923 1.00 92.56 208 GLN A N 1
ATOM 1678 C CA . GLN A 1 208 ? 5.399 11.926 -7.372 1.00 92.56 208 GLN A CA 1
ATOM 1679 C C . GLN A 1 208 ? 5.882 10.889 -8.391 1.00 92.56 208 GLN A C 1
ATOM 1681 O O . GLN A 1 208 ? 6.774 11.182 -9.192 1.00 92.56 208 GLN A O 1
ATOM 1686 N N . ASN A 1 209 ? 5.392 9.654 -8.315 1.00 89.75 209 ASN A N 1
ATOM 1687 C CA . ASN A 1 209 ? 5.770 8.599 -9.249 1.00 89.75 209 ASN A CA 1
ATOM 1688 C C . ASN A 1 209 ? 5.047 8.751 -10.592 1.00 89.75 209 ASN A C 1
ATOM 1690 O O . ASN A 1 209 ? 5.676 8.525 -11.625 1.00 89.75 209 ASN A O 1
ATOM 1694 N N . LEU A 1 210 ? 3.792 9.205 -10.585 1.00 90.25 210 LEU A N 1
ATOM 1695 C CA . LEU A 1 210 ? 3.048 9.564 -11.794 1.00 90.25 210 LEU A CA 1
ATOM 1696 C C . LEU A 1 210 ? 3.710 10.743 -12.522 1.00 90.25 210 LEU A C 1
ATOM 1698 O O . LEU A 1 210 ? 4.011 10.627 -13.708 1.00 90.25 210 LEU A O 1
ATOM 1702 N N . ASP A 1 211 ? 4.072 11.809 -11.800 1.00 91.62 211 ASP A N 1
ATOM 1703 C CA . ASP A 1 211 ? 4.765 12.974 -12.374 1.00 91.62 211 ASP A CA 1
ATOM 1704 C C . ASP A 1 211 ? 6.083 12.594 -13.073 1.00 91.62 211 ASP A C 1
ATOM 1706 O O . ASP A 1 211 ? 6.441 13.151 -14.110 1.00 91.62 211 ASP A O 1
ATOM 1710 N N . LYS A 1 212 ? 6.829 11.632 -12.512 1.00 86.50 212 LYS A N 1
ATOM 1711 C CA . LYS A 1 212 ? 8.088 11.135 -13.100 1.00 86.50 212 LYS A CA 1
ATOM 1712 C C . LYS A 1 212 ? 7.880 10.265 -14.335 1.00 86.50 212 LYS A C 1
ATOM 1714 O O . LYS A 1 212 ? 8.832 10.099 -15.092 1.00 86.50 212 LYS A O 1
ATOM 1719 N N . LEU A 1 213 ? 6.713 9.641 -14.481 1.00 84.06 213 LEU A N 1
ATOM 1720 C CA . LEU A 1 213 ? 6.394 8.793 -15.627 1.00 84.06 213 LEU A CA 1
ATOM 1721 C C . LEU A 1 213 ? 5.900 9.627 -16.815 1.00 84.06 213 LEU A C 1
ATOM 1723 O O . LEU A 1 213 ? 6.166 9.269 -17.960 1.00 84.06 213 LEU A O 1
ATOM 1727 N N . GLU A 1 214 ? 5.201 10.731 -16.542 1.00 78.94 214 GLU A N 1
ATOM 1728 C CA . GLU A 1 214 ? 4.695 11.651 -17.567 1.00 78.94 214 GLU A CA 1
ATOM 1729 C C . GLU A 1 214 ? 5.757 12.628 -18.113 1.00 78.94 214 GLU A C 1
ATOM 1731 O O . GLU A 1 214 ? 5.573 13.173 -19.206 1.00 78.94 214 GLU A O 1
ATOM 1736 N N . ALA A 1 215 ? 6.850 12.854 -17.372 1.00 63.94 215 ALA A N 1
ATOM 1737 C CA . ALA A 1 215 ? 7.953 13.760 -17.726 1.00 63.94 215 ALA A CA 1
ATOM 1738 C C . ALA A 1 215 ? 9.029 13.119 -18.623 1.00 63.94 215 ALA A C 1
ATOM 1740 O O . ALA A 1 215 ? 9.475 13.809 -19.573 1.00 63.94 215 ALA A O 1
#

pLDDT: mean 81.22, std 17.94, range [34.84, 97.62]